Protein AF-A0AAN8K3C5-F1 (afdb_monomer)

Structure (mmCIF, N/CA/C/O backbone):
data_AF-A0AAN8K3C5-F1
#
_entry.id   AF-A0AAN8K3C5-F1
#
loop_
_atom_site.group_PDB
_atom_site.id
_atom_site.type_symbol
_atom_site.label_atom_id
_atom_site.label_alt_id
_atom_site.label_comp_id
_atom_site.label_asym_id
_atom_site.label_entity_id
_atom_site.label_seq_id
_atom_site.pdbx_PDB_ins_code
_atom_site.Cartn_x
_atom_site.Cartn_y
_atom_site.Cartn_z
_atom_site.occupancy
_atom_site.B_iso_or_equiv
_atom_site.auth_seq_id
_atom_site.auth_comp_id
_atom_site.auth_asym_id
_atom_site.auth_atom_id
_atom_site.pdbx_PDB_model_num
ATOM 1 N N . MET A 1 1 ? -49.947 -33.014 34.461 1.00 44.69 1 MET A N 1
ATOM 2 C CA . MET A 1 1 ? -48.771 -33.245 35.329 1.00 44.69 1 MET A CA 1
ATOM 3 C C . MET A 1 1 ? -48.456 -31.894 35.961 1.00 44.69 1 MET A C 1
ATOM 5 O O . MET A 1 1 ? -47.762 -31.103 35.354 1.00 44.69 1 MET A O 1
ATOM 9 N N . SER A 1 2 ? -49.272 -31.417 36.905 1.00 40.66 2 SER A N 1
ATOM 10 C CA . SER A 1 2 ? -49.265 -31.785 38.332 1.00 40.66 2 SER A CA 1
ATOM 11 C C . SER A 1 2 ? -47.877 -31.606 38.942 1.00 40.66 2 SER A C 1
ATOM 13 O O . SER A 1 2 ? -46.961 -32.263 38.459 1.00 40.66 2 SER A O 1
ATOM 15 N N . GLN A 1 3 ? -47.821 -30.801 40.018 1.00 49.91 3 GLN A N 1
ATOM 16 C CA . GLN A 1 3 ? -46.717 -30.532 40.961 1.00 49.91 3 GLN A CA 1
ATOM 17 C C . GLN A 1 3 ? -45.965 -29.200 40.744 1.00 49.91 3 GLN A C 1
ATOM 19 O O . GLN A 1 3 ? -45.415 -28.976 39.680 1.00 49.91 3 GLN A O 1
ATOM 24 N N . VAL A 1 4 ? -45.852 -28.259 41.692 1.00 47.66 4 VAL A N 1
ATOM 25 C CA . VAL A 1 4 ? -46.439 -28.072 43.033 1.00 47.66 4 VAL A CA 1
ATOM 26 C C . VAL A 1 4 ? -46.288 -26.572 43.367 1.00 47.66 4 VAL A C 1
ATOM 28 O O . VAL A 1 4 ? -45.167 -26.077 43.436 1.00 47.66 4 VAL A O 1
ATOM 31 N N . CYS A 1 5 ? -47.375 -25.841 43.615 1.00 46.12 5 CYS A N 1
ATOM 32 C CA . CYS A 1 5 ? -47.333 -24.576 44.359 1.00 46.12 5 CYS A CA 1
ATOM 33 C C . CYS A 1 5 ? -47.908 -24.882 45.738 1.00 46.12 5 CYS A C 1
ATOM 35 O O . CYS A 1 5 ? -49.108 -25.116 45.844 1.00 46.12 5 CYS A O 1
ATOM 37 N N . ASN A 1 6 ? -47.070 -24.972 46.774 1.00 49.38 6 ASN A N 1
ATOM 38 C CA . ASN A 1 6 ? -47.552 -25.367 48.100 1.00 49.38 6 ASN A CA 1
ATOM 39 C C . ASN A 1 6 ? -46.858 -24.666 49.265 1.00 49.38 6 ASN A C 1
ATOM 41 O O . ASN A 1 6 ? -46.540 -25.307 50.256 1.00 49.38 6 ASN A O 1
ATOM 45 N N . TRP A 1 7 ? -46.617 -23.362 49.171 1.00 50.69 7 TRP A N 1
ATOM 46 C CA . TRP A 1 7 ? -46.094 -22.580 50.290 1.00 50.69 7 TRP A CA 1
ATOM 47 C C . TRP A 1 7 ? -46.855 -21.262 50.370 1.00 50.69 7 TRP A C 1
ATOM 49 O O . TRP A 1 7 ? -46.458 -20.311 49.712 1.00 50.69 7 TRP A O 1
ATOM 59 N N . LEU A 1 8 ? -47.976 -21.255 51.108 1.00 46.12 8 LEU A N 1
ATOM 60 C CA . LEU A 1 8 ? -48.607 -20.100 51.783 1.00 46.12 8 LEU A CA 1
ATOM 61 C C . LEU A 1 8 ? -50.057 -20.448 52.172 1.00 46.12 8 LEU A C 1
ATOM 63 O O . LEU A 1 8 ? -50.993 -20.032 51.503 1.00 46.12 8 LEU A O 1
ATOM 67 N N . SER A 1 9 ? -50.256 -21.214 53.250 1.00 46.12 9 SER A N 1
ATOM 68 C CA . SER A 1 9 ? -51.491 -21.142 54.056 1.00 46.12 9 SER A CA 1
ATOM 69 C C . SER A 1 9 ? -51.340 -21.958 55.343 1.00 46.12 9 SER A C 1
ATOM 71 O O . SER A 1 9 ? -51.880 -23.050 55.489 1.00 46.12 9 SER A O 1
ATOM 73 N N . VAL A 1 10 ? -50.553 -21.447 56.289 1.00 50.47 10 VAL A N 1
ATOM 74 C CA . VAL A 1 10 ? -50.567 -21.936 57.677 1.00 50.47 10 VAL A CA 1
ATOM 75 C C . VAL A 1 10 ? -50.703 -20.727 58.584 1.00 50.47 10 VAL A C 1
ATOM 77 O O . VAL A 1 10 ? -49.773 -20.360 59.282 1.00 50.47 10 VAL A O 1
ATOM 80 N N . PHE A 1 11 ? -51.847 -20.051 58.516 1.00 44.41 11 PHE A N 1
ATOM 81 C CA . PHE A 1 11 ? -52.301 -19.147 59.570 1.00 44.41 11 PHE A CA 1
ATOM 82 C C . PHE A 1 11 ? -53.799 -18.917 59.400 1.00 44.41 11 PHE A C 1
ATOM 84 O O . PHE A 1 11 ? -54.211 -18.045 58.649 1.00 44.41 11 PHE A O 1
ATOM 91 N N . LEU A 1 12 ? -54.594 -19.752 60.069 1.00 44.25 12 LEU A N 1
ATOM 92 C CA . LEU A 1 12 ? -55.958 -19.478 60.537 1.00 44.25 12 LEU A CA 1
ATOM 93 C C . LEU A 1 12 ? -56.390 -20.675 61.402 1.00 44.25 12 LEU A C 1
ATOM 95 O O . LEU A 1 12 ? -57.254 -21.468 61.046 1.00 44.25 12 LEU A O 1
ATOM 99 N N . CYS A 1 13 ? -55.747 -20.823 62.566 1.00 41.97 13 CYS A N 1
ATOM 100 C CA . CYS A 1 13 ? -56.295 -21.630 63.655 1.00 41.97 13 CYS A CA 1
ATOM 101 C C . CYS A 1 13 ? -57.520 -20.899 64.218 1.00 41.97 13 CYS A C 1
ATOM 103 O O . CYS A 1 13 ? -57.421 -20.155 65.197 1.00 41.97 13 CYS A O 1
ATOM 105 N N . LEU A 1 14 ? -58.674 -21.092 63.579 1.00 46.91 14 LEU A N 1
ATOM 106 C CA . LEU A 1 14 ? -59.957 -20.723 64.153 1.00 46.91 14 LEU A CA 1
ATOM 107 C C . LEU A 1 14 ? -60.289 -21.739 65.252 1.00 46.91 14 LEU A C 1
ATOM 109 O O . LEU A 1 14 ? -60.594 -22.904 65.020 1.00 46.91 14 LEU A O 1
ATOM 113 N N . ARG A 1 15 ? -60.118 -21.265 66.482 1.00 50.78 15 ARG A N 1
ATOM 114 C CA . ARG A 1 15 ? -60.374 -21.935 67.752 1.00 50.78 15 ARG A CA 1
ATOM 115 C C . ARG A 1 15 ? -61.866 -22.235 67.895 1.00 50.78 15 ARG A C 1
ATOM 117 O O . ARG A 1 15 ? -62.630 -21.399 68.371 1.00 50.78 15 ARG A O 1
ATOM 124 N N . GLU A 1 16 ? -62.265 -23.443 67.530 1.00 43.94 16 GLU A N 1
ATOM 125 C CA . GLU A 1 16 ? -63.605 -23.957 67.794 1.00 43.94 16 GLU A CA 1
ATOM 126 C C . GLU A 1 16 ? -63.711 -24.368 69.270 1.00 43.94 16 GLU A C 1
ATOM 128 O O . GLU A 1 16 ? -63.053 -25.289 69.758 1.00 43.94 16 GLU A O 1
ATOM 133 N N . SER A 1 17 ? -64.493 -23.605 70.032 1.00 47.25 17 SER A N 1
ATOM 134 C CA . SER A 1 17 ? -64.717 -23.837 71.458 1.00 47.25 17 SER A CA 1
ATOM 135 C C . SER A 1 17 ? -65.893 -24.788 71.664 1.00 47.25 17 SER A C 1
ATOM 137 O O . SER A 1 17 ? -67.019 -24.375 71.923 1.00 47.25 17 SER A O 1
ATOM 139 N N . THR A 1 18 ? -65.646 -26.096 71.595 1.00 47.47 18 THR A N 1
ATOM 140 C CA . THR A 1 18 ? -66.652 -27.075 72.023 1.00 47.47 18 THR A CA 1
ATOM 141 C C . THR A 1 18 ? -66.679 -27.118 73.552 1.00 47.47 18 THR A C 1
ATOM 143 O O . THR A 1 18 ? -65.864 -27.797 74.185 1.00 47.47 18 THR A O 1
ATOM 146 N N . LYS A 1 19 ? -67.600 -26.375 74.174 1.00 48.44 19 LYS A N 1
ATOM 147 C CA . LYS A 1 19 ? -67.937 -26.567 75.591 1.00 48.44 19 LYS A CA 1
ATOM 148 C C . LYS A 1 19 ? -68.555 -27.962 75.743 1.00 48.44 19 LYS A C 1
ATOM 150 O O . LYS A 1 19 ? -69.694 -28.180 75.346 1.00 48.44 19 LYS A O 1
ATOM 155 N N . LYS A 1 20 ? -67.799 -28.912 76.299 1.00 55.94 20 LYS A N 1
ATOM 156 C CA . LYS A 1 20 ? -68.338 -30.212 76.728 1.00 55.94 20 LYS A CA 1
ATOM 157 C C . LYS A 1 20 ? -69.152 -30.000 78.014 1.00 55.94 20 LYS A C 1
ATOM 159 O O . LYS A 1 20 ? -68.650 -29.312 78.906 1.00 55.94 20 LYS A O 1
ATOM 164 N N . PRO A 1 21 ? -70.363 -30.565 78.153 1.00 53.12 21 PRO A N 1
ATOM 165 C CA . PRO A 1 21 ? -71.068 -30.541 79.426 1.00 53.12 21 PRO A CA 1
ATOM 166 C C . PRO A 1 21 ? -70.270 -31.349 80.455 1.00 53.12 21 PRO A C 1
ATOM 168 O O . PRO A 1 21 ? -69.953 -32.522 80.252 1.00 53.12 21 PRO A O 1
ATOM 171 N N . ILE A 1 22 ? -69.899 -30.689 81.549 1.00 51.22 22 ILE A N 1
ATOM 172 C CA . ILE A 1 22 ? -69.255 -31.324 82.696 1.00 51.22 22 ILE A CA 1
ATOM 173 C C . ILE A 1 22 ? -70.351 -32.062 83.463 1.00 51.22 22 ILE A C 1
ATOM 175 O O . ILE A 1 22 ? -71.171 -31.445 84.136 1.00 51.22 22 ILE A O 1
ATOM 179 N N . TYR A 1 23 ? -70.363 -33.388 83.370 1.00 53.50 23 TYR A N 1
ATOM 180 C CA . TYR A 1 23 ? -71.123 -34.219 84.295 1.00 53.50 23 TYR A CA 1
ATOM 181 C C . TYR A 1 23 ? -70.293 -34.392 85.567 1.00 53.50 23 TYR A C 1
ATOM 183 O O . TYR A 1 23 ? -69.258 -35.063 85.562 1.00 53.50 23 TYR A O 1
ATOM 191 N N . HIS A 1 24 ? -70.733 -33.783 86.665 1.00 54.00 24 HIS A N 1
ATOM 192 C CA . HIS A 1 24 ? -70.169 -34.068 87.977 1.00 54.00 24 HIS A CA 1
ATOM 193 C C . HIS A 1 24 ? -70.539 -35.500 88.378 1.00 54.00 24 HIS A C 1
ATOM 195 O O . HIS A 1 24 ? -71.688 -35.791 88.704 1.00 54.00 24 HIS A O 1
ATOM 201 N N . LYS A 1 25 ? -69.559 -36.410 88.362 1.00 57.56 25 LYS A N 1
ATOM 202 C CA . LYS A 1 25 ? -69.689 -37.702 89.040 1.00 57.56 25 LYS A CA 1
ATOM 203 C C . LYS A 1 25 ? -69.687 -37.441 90.544 1.00 57.56 25 LYS A C 1
ATOM 205 O O . LYS A 1 25 ? -68.675 -37.016 91.096 1.00 57.56 25 LYS A O 1
ATOM 210 N N . VAL A 1 26 ? -70.815 -37.687 91.203 1.00 56.81 26 VAL A N 1
ATOM 211 C CA . VAL A 1 26 ? -70.876 -37.727 92.667 1.00 56.81 26 VAL A CA 1
ATOM 212 C C . VAL A 1 26 ? -70.113 -38.978 93.114 1.00 56.81 26 VAL A C 1
ATOM 214 O O . VAL A 1 26 ? -70.464 -40.091 92.728 1.00 56.81 26 VAL A O 1
ATOM 217 N N . HIS A 1 27 ? -69.019 -38.791 93.855 1.00 53.44 27 HIS A N 1
ATOM 218 C CA . HIS A 1 27 ? -68.164 -39.882 94.334 1.00 53.44 27 HIS A CA 1
ATOM 219 C C . HIS A 1 27 ? -68.934 -40.761 95.349 1.00 53.44 27 HIS A C 1
ATOM 221 O O . HIS A 1 27 ? -69.639 -40.200 96.190 1.00 53.44 27 HIS A O 1
ATOM 227 N N . PRO A 1 28 ? -68.802 -42.106 95.344 1.00 57.88 28 PRO A N 1
ATOM 228 C CA . PRO A 1 28 ? -69.687 -42.991 96.111 1.00 57.88 28 PRO A CA 1
ATOM 229 C C . PRO A 1 28 ? -69.356 -43.118 97.609 1.00 57.88 28 PRO A C 1
ATOM 231 O O . PRO A 1 28 ? -70.057 -43.826 98.321 1.00 57.88 28 PRO A O 1
ATOM 234 N N . ASN A 1 29 ? -68.336 -42.423 98.121 1.00 55.94 29 ASN A N 1
ATOM 235 C CA . ASN A 1 29 ? -67.987 -42.435 99.544 1.00 55.94 29 ASN A CA 1
ATOM 236 C C . ASN A 1 29 ? -68.402 -41.118 100.211 1.00 55.94 29 ASN A C 1
ATOM 238 O O . ASN A 1 29 ? -67.587 -40.212 100.378 1.00 55.94 29 ASN A O 1
ATOM 242 N N . ARG A 1 30 ? -69.672 -41.015 100.626 1.00 51.81 30 ARG A N 1
ATOM 243 C CA . ARG A 1 30 ? -70.089 -40.043 101.651 1.00 51.81 30 ARG A CA 1
ATOM 244 C C . ARG A 1 30 ? -69.733 -40.594 103.036 1.00 51.81 30 ARG A C 1
ATOM 246 O O . ARG A 1 30 ? -70.601 -41.054 103.767 1.00 51.81 30 ARG A O 1
ATOM 253 N N . GLY A 1 31 ? -68.449 -40.557 103.383 1.00 61.50 31 GLY A N 1
ATOM 254 C CA . GLY A 1 31 ? -68.061 -40.509 104.792 1.00 61.50 31 GLY A CA 1
ATOM 255 C C . GLY A 1 31 ? -68.362 -39.107 105.321 1.00 61.50 31 GLY A C 1
ATOM 256 O O . GLY A 1 31 ? -68.087 -38.129 104.624 1.00 61.50 31 GLY A O 1
ATOM 257 N N . ALA A 1 32 ? -68.968 -38.991 106.503 1.00 54.66 32 ALA A N 1
ATOM 258 C CA . ALA A 1 32 ? -69.110 -37.699 107.166 1.00 54.66 32 ALA A CA 1
ATOM 259 C C . ALA A 1 32 ? -67.702 -37.179 107.492 1.00 54.66 32 ALA A C 1
ATOM 261 O O . ALA A 1 32 ? -66.997 -37.758 108.313 1.00 54.66 32 ALA A O 1
ATOM 262 N N . PHE A 1 33 ? -67.259 -36.139 106.789 1.00 49.94 33 PHE A N 1
ATOM 263 C CA . PHE A 1 33 ? -66.085 -35.386 107.205 1.00 49.94 33 PHE A CA 1
ATOM 264 C C . PHE A 1 33 ? -66.558 -34.377 108.249 1.00 49.94 33 PHE A C 1
ATOM 266 O O . PHE A 1 33 ? -67.412 -33.544 107.936 1.00 49.94 33 PHE A O 1
ATOM 273 N N . ASP A 1 34 ? -66.017 -34.451 109.465 1.00 53.44 34 ASP A N 1
ATOM 274 C CA . ASP A 1 34 ? -66.221 -33.440 110.504 1.00 53.44 34 ASP A CA 1
ATOM 275 C C . ASP A 1 34 ? -65.565 -32.128 110.050 1.00 53.44 34 ASP A C 1
ATOM 277 O O . ASP A 1 34 ? -64.395 -31.848 110.306 1.00 53.44 34 ASP A O 1
ATOM 281 N N . ALA A 1 35 ? -66.304 -31.331 109.280 1.00 50.78 35 ALA A N 1
ATOM 282 C CA . ALA A 1 35 ? -65.883 -30.000 108.887 1.00 50.78 35 ALA A CA 1
ATOM 283 C C . ALA A 1 35 ? -66.056 -29.068 110.089 1.00 50.78 35 ALA A C 1
ATOM 285 O O . ALA A 1 35 ? -67.173 -28.696 110.449 1.00 50.78 35 ALA A O 1
ATOM 286 N N . VAL A 1 36 ? -64.949 -28.650 110.700 1.00 53.50 36 VAL A N 1
ATOM 287 C CA . VAL A 1 36 ? -64.986 -27.543 111.656 1.00 53.50 36 VAL A CA 1
ATOM 288 C C . VAL A 1 36 ? -65.098 -26.254 110.848 1.00 53.50 36 VAL A C 1
ATOM 290 O O . VAL A 1 36 ? -64.109 -25.747 110.319 1.00 53.50 36 VAL A O 1
ATOM 293 N N . ILE A 1 37 ? -66.312 -25.713 110.734 1.00 51.56 37 ILE A N 1
ATOM 294 C CA . ILE A 1 37 ? -66.499 -24.341 110.258 1.00 51.56 37 ILE A CA 1
ATOM 295 C C . ILE A 1 37 ? -65.981 -23.423 111.369 1.00 51.56 37 ILE A C 1
ATOM 297 O O . ILE A 1 37 ? -66.718 -23.032 112.272 1.00 51.56 37 ILE A O 1
ATOM 301 N N . LEU A 1 38 ? -64.688 -23.089 111.332 1.00 48.94 38 LEU A N 1
ATOM 302 C CA . LEU A 1 38 ? -64.171 -21.982 112.126 1.00 48.94 38 LEU A CA 1
ATOM 303 C C . LEU A 1 38 ? -64.728 -20.687 111.532 1.00 48.94 38 LEU A C 1
ATOM 305 O O . LEU A 1 38 ? -64.149 -20.115 110.609 1.00 48.94 38 LEU A O 1
ATOM 309 N N . TRP A 1 39 ? -65.820 -20.176 112.102 1.00 51.69 39 TRP A N 1
ATOM 310 C CA . TRP A 1 39 ? -66.196 -18.773 111.935 1.00 51.69 39 TRP A CA 1
ATOM 311 C C . TRP A 1 39 ? -65.256 -17.907 112.780 1.00 51.69 39 TRP A C 1
ATOM 313 O O . TRP A 1 39 ? -65.641 -17.257 113.747 1.00 51.69 39 TRP A O 1
ATOM 323 N N . LYS A 1 40 ? -63.964 -17.938 112.445 1.00 47.97 40 LYS A N 1
ATOM 324 C CA . LYS A 1 40 ? -63.019 -16.942 112.928 1.00 47.97 40 LYS A CA 1
ATOM 325 C C . LYS A 1 40 ? -63.162 -15.773 111.974 1.00 47.97 40 LYS A C 1
ATOM 327 O O . LYS A 1 40 ? -62.504 -15.740 110.937 1.00 47.97 40 LYS A O 1
ATOM 332 N N . GLY A 1 41 ? -64.092 -14.871 112.287 1.00 44.91 41 GLY A N 1
ATOM 333 C CA . GLY A 1 41 ? -64.247 -13.621 111.561 1.00 44.91 41 GLY A CA 1
ATOM 334 C C . GLY A 1 41 ? -62.875 -12.975 111.393 1.00 44.91 41 GLY A C 1
ATOM 335 O O . GLY A 1 41 ? -62.287 -12.487 112.353 1.00 44.91 41 GLY A O 1
ATOM 336 N N . LYS A 1 42 ? -62.331 -13.010 110.173 1.00 46.00 42 LYS A N 1
ATOM 337 C CA . LYS A 1 42 ? -61.335 -12.025 109.773 1.00 46.00 42 LYS A CA 1
ATOM 338 C C . LYS A 1 42 ? -62.099 -10.715 109.806 1.00 46.00 42 LYS A C 1
ATOM 340 O O . LYS A 1 42 ? -63.002 -10.527 108.988 1.00 46.00 42 LYS A O 1
ATOM 345 N N . GLU A 1 43 ? -61.786 -9.861 110.772 1.00 50.72 43 GLU A N 1
ATOM 346 C CA . GLU A 1 43 ? -62.204 -8.464 110.764 1.00 50.72 43 GLU A CA 1
ATOM 347 C C . GLU A 1 43 ? -61.948 -7.915 109.348 1.00 50.72 43 GLU A C 1
ATOM 349 O O . GLU A 1 43 ? -60.804 -7.761 108.925 1.00 50.72 43 GLU A O 1
ATOM 354 N N . GLY A 1 44 ? -63.012 -7.755 108.551 1.00 55.12 44 GLY A N 1
ATOM 355 C CA . GLY A 1 44 ? -62.924 -7.266 107.171 1.00 55.12 44 GLY A CA 1
ATOM 356 C C . GLY A 1 44 ? -63.449 -8.168 106.044 1.00 55.12 44 GLY A C 1
ATOM 357 O O . GLY A 1 44 ? -63.364 -7.743 104.889 1.00 55.12 44 GLY A O 1
ATOM 358 N N . ALA A 1 45 ? -64.026 -9.348 106.303 1.00 52.62 45 ALA A N 1
ATOM 359 C CA . ALA A 1 45 ? -64.773 -10.081 105.268 1.00 52.62 45 ALA A CA 1
ATOM 360 C C . ALA A 1 45 ? -66.104 -9.363 104.960 1.00 52.62 45 ALA A C 1
ATOM 362 O O . ALA A 1 45 ? -67.148 -9.660 105.529 1.00 52.62 45 ALA A O 1
ATOM 363 N N . LYS A 1 46 ? -66.038 -8.343 104.097 1.00 59.53 46 LYS A N 1
ATOM 364 C CA . LYS A 1 46 ? -67.186 -7.526 103.688 1.00 59.53 46 LYS A CA 1
ATOM 365 C C . LYS A 1 46 ? -68.136 -8.353 102.822 1.00 59.53 46 LYS A C 1
ATOM 367 O O . LYS A 1 46 ? -67.727 -8.819 101.757 1.00 59.53 46 LYS A O 1
ATOM 372 N N . GLU A 1 47 ? -69.394 -8.466 103.240 1.00 60.84 47 GLU A N 1
ATOM 373 C CA . GLU A 1 47 ? -70.488 -8.864 102.353 1.00 60.84 47 GLU A CA 1
ATOM 374 C C . GLU A 1 47 ? -70.507 -7.920 101.148 1.00 60.84 47 GLU A C 1
ATOM 376 O O . GLU A 1 47 ? -70.548 -6.695 101.287 1.00 60.84 47 GLU A O 1
ATOM 381 N N . LYS A 1 48 ? -70.417 -8.487 99.946 1.00 66.69 48 LYS A N 1
ATOM 382 C CA . LYS A 1 48 ? -70.614 -7.746 98.702 1.00 66.69 48 LYS A CA 1
ATOM 383 C C . LYS A 1 48 ? -71.928 -8.219 98.097 1.00 66.69 48 LYS A C 1
ATOM 385 O O . LYS A 1 48 ? -72.242 -9.402 98.158 1.00 66.69 48 LYS A O 1
ATOM 390 N N . VAL A 1 49 ? -72.647 -7.305 97.447 1.00 61.47 49 VAL A N 1
ATOM 391 C CA . VAL A 1 49 ? -73.987 -7.512 96.849 1.00 61.47 49 VAL A CA 1
ATOM 392 C C . VAL A 1 49 ? -74.037 -8.681 95.835 1.00 61.47 49 VAL A C 1
ATOM 394 O O . VAL A 1 49 ? -75.111 -9.126 95.454 1.00 61.47 49 VAL A O 1
ATOM 397 N N . GLY A 1 50 ? -72.883 -9.221 95.424 1.00 66.50 50 GLY A N 1
ATOM 398 C CA . GLY A 1 50 ? -72.748 -10.364 94.514 1.00 66.50 50 GLY A CA 1
ATOM 399 C C . GLY A 1 50 ? -72.416 -11.722 95.153 1.00 66.50 50 GLY A C 1
ATOM 400 O O . GLY A 1 50 ? -72.081 -12.637 94.406 1.00 66.50 50 GLY A O 1
ATOM 401 N N . GLY A 1 51 ? -72.465 -11.874 96.485 1.00 67.75 51 GLY A N 1
ATOM 402 C CA . GLY A 1 51 ? -72.344 -13.174 97.165 1.00 67.75 51 GLY A CA 1
ATOM 403 C C . GLY A 1 51 ? -71.379 -13.215 98.358 1.00 67.75 51 GLY A C 1
ATOM 404 O O . GLY A 1 51 ? -70.588 -12.299 98.589 1.00 67.75 51 GLY A O 1
ATOM 405 N N . LEU A 1 52 ? -71.452 -14.317 99.113 1.00 72.06 52 LEU A N 1
ATOM 406 C CA . LEU A 1 52 ? -70.636 -14.595 100.298 1.00 72.06 52 LEU A CA 1
ATOM 407 C C . LEU A 1 52 ? -69.384 -15.400 99.921 1.00 72.06 52 LEU A C 1
ATOM 409 O O . LEU A 1 52 ? -69.484 -16.462 99.309 1.00 72.06 52 LEU A O 1
ATOM 413 N N . ALA A 1 53 ? -68.210 -14.913 100.324 1.00 72.06 53 ALA A N 1
ATOM 414 C CA . ALA A 1 53 ? -66.948 -15.639 100.212 1.00 72.06 53 ALA A CA 1
ATOM 415 C C . ALA A 1 53 ? -66.501 -16.098 101.603 1.00 72.06 53 ALA A C 1
ATOM 417 O O . ALA A 1 53 ? -66.314 -15.275 102.499 1.00 72.06 53 ALA A O 1
ATOM 418 N N . TYR A 1 54 ? -66.319 -17.404 101.773 1.00 69.50 54 TYR A N 1
ATOM 419 C CA . TYR A 1 54 ? -65.821 -18.004 103.005 1.00 69.50 54 TYR A CA 1
ATOM 420 C C . TYR A 1 54 ? -64.664 -18.953 102.694 1.00 69.50 54 TYR A C 1
ATOM 422 O O . TYR A 1 54 ? -64.621 -19.593 101.643 1.00 69.50 54 TYR A O 1
ATOM 430 N N . GLU A 1 55 ? -63.696 -19.004 103.604 1.00 77.56 55 GLU A N 1
ATOM 431 C CA . GLU A 1 55 ? -62.551 -19.905 103.520 1.00 77.56 55 GLU A CA 1
ATOM 432 C C . GLU A 1 55 ? -62.891 -21.187 104.289 1.00 77.56 55 GLU A C 1
ATOM 434 O O . GLU A 1 55 ? -63.146 -21.141 105.491 1.00 77.56 55 GLU A O 1
ATOM 439 N N . VAL A 1 56 ? -62.936 -22.330 103.597 1.00 79.12 56 VAL A N 1
ATOM 440 C CA . VAL A 1 56 ? -63.179 -23.639 104.223 1.00 79.12 56 VAL A CA 1
ATOM 441 C C . VAL A 1 56 ? -61.863 -24.387 104.332 1.00 79.12 56 VAL A C 1
ATOM 443 O O . VAL A 1 56 ? -61.280 -24.780 103.322 1.00 79.12 56 VAL A O 1
ATOM 446 N N . ILE A 1 57 ? -61.417 -24.627 105.562 1.00 76.00 57 ILE A N 1
ATOM 447 C CA . ILE A 1 57 ? -60.216 -25.413 105.847 1.00 76.00 57 ILE A CA 1
ATOM 448 C C . ILE A 1 57 ? -60.660 -26.763 106.413 1.00 76.00 57 ILE A C 1
ATOM 450 O O . ILE A 1 57 ? -61.064 -26.856 107.565 1.00 76.00 57 ILE A O 1
ATOM 454 N N . LEU A 1 58 ? -60.586 -27.817 105.596 1.00 79.12 58 LEU A N 1
ATOM 455 C CA . LEU A 1 58 ? -60.993 -29.176 105.990 1.00 79.12 58 LEU A CA 1
ATOM 456 C C . LEU A 1 58 ? -59.937 -29.891 106.851 1.00 79.12 58 LEU A C 1
ATOM 458 O O . LEU A 1 58 ? -60.266 -30.761 107.649 1.00 79.12 58 LEU A O 1
ATOM 462 N N . LYS A 1 59 ? -58.661 -29.522 106.694 1.00 77.56 59 LYS A N 1
ATOM 463 C CA . LYS A 1 59 ? -57.542 -29.968 107.532 1.00 77.56 59 LYS A CA 1
ATOM 464 C C . LYS A 1 59 ? -56.516 -28.834 107.604 1.00 77.56 59 LYS A C 1
ATOM 466 O O . LYS A 1 59 ? -56.112 -28.352 106.543 1.00 77.56 59 LYS A O 1
ATOM 471 N N . PRO A 1 60 ? -56.099 -28.382 108.800 1.00 71.56 60 PRO A N 1
ATOM 472 C CA . PRO A 1 60 ? -55.060 -27.365 108.907 1.00 71.56 60 PRO A CA 1
ATOM 473 C C . PRO A 1 60 ? -53.739 -27.901 108.339 1.00 71.56 60 PRO A C 1
ATOM 475 O O . PRO A 1 60 ? -53.461 -29.102 108.412 1.00 71.56 60 PRO A O 1
ATOM 478 N N . ALA A 1 61 ? -52.929 -27.014 107.757 1.00 70.56 61 ALA A N 1
ATOM 479 C CA . ALA A 1 61 ? -51.601 -27.380 107.278 1.00 70.56 61 ALA A CA 1
ATOM 480 C C . ALA A 1 61 ? -50.778 -27.955 108.444 1.00 70.56 61 ALA A C 1
ATOM 482 O O . ALA A 1 61 ? -50.712 -27.363 109.517 1.00 70.56 61 ALA A O 1
ATOM 483 N N . THR A 1 62 ? -50.165 -29.124 108.246 1.00 68.12 62 THR A N 1
ATOM 484 C CA . THR A 1 62 ? -49.396 -29.824 109.292 1.00 68.12 62 THR A CA 1
ATOM 485 C C . THR A 1 62 ? -48.049 -29.165 109.591 1.00 68.12 62 THR A C 1
ATOM 487 O O . THR A 1 62 ? -47.407 -29.510 110.576 1.00 68.12 62 THR A O 1
ATOM 490 N N . VAL A 1 63 ? -47.620 -28.224 108.748 1.00 67.38 63 VAL A N 1
ATOM 491 C CA . VAL A 1 63 ? -46.384 -27.454 108.891 1.00 67.38 63 VAL A CA 1
ATOM 492 C C . VAL A 1 63 ? -46.766 -25.976 108.823 1.00 67.38 63 VAL A C 1
ATOM 494 O O . VAL A 1 63 ? -47.347 -25.535 107.834 1.00 67.38 63 VAL A O 1
ATOM 497 N N . ASN A 1 64 ? -46.465 -25.221 109.883 1.00 59.78 64 ASN A N 1
ATOM 498 C CA . ASN A 1 64 ? -46.743 -23.778 109.983 1.00 59.78 64 ASN A CA 1
ATOM 499 C C . ASN A 1 64 ? -45.744 -22.907 109.194 1.00 59.78 64 ASN A C 1
ATOM 501 O O . ASN A 1 64 ? -45.812 -21.681 109.252 1.00 59.78 64 ASN A O 1
ATOM 505 N N . GLU A 1 65 ? -44.811 -23.517 108.465 1.00 66.00 65 GLU A N 1
ATOM 506 C CA . GLU A 1 65 ? -43.797 -22.809 107.689 1.00 66.00 65 GLU A CA 1
ATOM 507 C C . GLU A 1 65 ? -44.250 -22.648 106.239 1.00 66.00 65 GLU A C 1
ATOM 509 O O . GLU A 1 65 ? -44.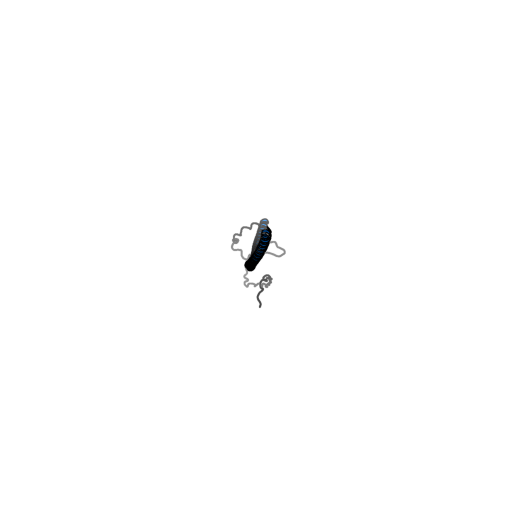631 -23.608 105.563 1.00 66.00 65 GLU A O 1
ATOM 514 N N . ALA A 1 66 ? -44.214 -21.403 105.757 1.00 67.00 66 ALA A N 1
ATOM 515 C CA . ALA A 1 66 ? -44.431 -21.109 104.350 1.00 67.00 66 ALA A CA 1
ATOM 516 C C . ALA A 1 66 ? -43.415 -21.906 103.509 1.00 67.00 66 ALA A C 1
ATOM 518 O O . ALA A 1 66 ? -42.241 -21.946 103.883 1.00 67.00 66 ALA A O 1
ATOM 519 N N . PRO A 1 67 ? -43.818 -22.504 102.371 1.00 70.75 67 PRO A N 1
ATOM 520 C CA . PRO A 1 67 ? -42.889 -23.223 101.507 1.00 70.75 67 PRO A CA 1
ATOM 521 C C . PRO A 1 67 ? -41.675 -22.342 101.208 1.00 70.75 67 PRO A C 1
ATOM 523 O O . PRO A 1 67 ? -41.861 -21.189 100.802 1.00 70.75 67 PRO A O 1
ATOM 526 N N . LEU A 1 68 ? -40.458 -22.866 101.403 1.00 70.12 68 LEU A N 1
ATOM 527 C CA . LEU A 1 68 ? -39.218 -22.206 100.989 1.00 70.12 68 LEU A CA 1
ATOM 528 C C . LEU A 1 68 ? -39.299 -21.973 99.478 1.00 70.12 68 LEU A C 1
ATOM 530 O O . LEU A 1 68 ? -39.047 -22.868 98.672 1.00 70.12 68 LEU A O 1
ATOM 534 N N . ARG A 1 69 ? -39.737 -20.775 99.084 1.00 67.94 69 ARG A N 1
ATOM 535 C CA . ARG A 1 69 ? -39.776 -20.387 97.678 1.00 67.94 69 ARG A CA 1
ATOM 536 C C . ARG A 1 69 ? -38.324 -20.237 97.228 1.00 67.94 69 ARG A C 1
ATOM 538 O O . ARG A 1 69 ? -37.544 -19.632 97.968 1.00 67.94 69 ARG A O 1
ATOM 545 N N . PRO A 1 70 ? -37.945 -20.761 96.050 1.00 73.69 70 PRO A N 1
ATOM 546 C CA . PRO A 1 70 ? -36.623 -20.491 95.500 1.00 73.69 70 PRO A CA 1
ATOM 547 C C . PRO A 1 70 ? -36.401 -18.977 95.485 1.00 73.69 70 PRO A C 1
ATOM 549 O O . PRO A 1 70 ? -37.354 -18.229 95.243 1.00 73.69 70 PRO A O 1
ATOM 552 N N . VAL A 1 71 ? -35.173 -18.537 95.785 1.00 66.94 71 VAL A N 1
ATOM 553 C CA . VAL A 1 71 ? -34.803 -17.115 95.807 1.00 66.94 71 VAL A CA 1
ATOM 554 C C . VAL A 1 71 ? -35.294 -16.478 94.511 1.00 66.94 71 VAL A C 1
ATOM 556 O O . VAL A 1 71 ? -34.781 -16.759 93.428 1.00 66.94 71 VAL A O 1
ATOM 559 N N . THR A 1 72 ? -36.347 -15.669 94.618 1.00 65.56 72 THR A N 1
ATOM 560 C CA . THR A 1 72 ? -36.882 -14.916 93.489 1.00 65.56 72 THR A CA 1
ATOM 561 C C . THR A 1 72 ? -35.761 -14.037 92.949 1.00 65.56 72 THR A C 1
ATOM 563 O O . THR A 1 72 ? -35.060 -13.432 93.771 1.00 65.56 72 THR A O 1
ATOM 566 N N . PRO A 1 73 ? -35.578 -13.934 91.619 1.00 70.94 73 PRO A N 1
ATOM 567 C CA . PRO A 1 73 ? -34.613 -12.994 91.065 1.00 70.94 73 PRO A CA 1
ATOM 568 C C . PRO A 1 73 ? -34.833 -11.605 91.689 1.00 70.94 73 PRO A C 1
ATOM 570 O O . PRO A 1 73 ? -35.984 -11.263 92.000 1.00 70.94 73 PRO A O 1
ATOM 573 N N . PRO A 1 74 ? -33.759 -10.822 91.926 1.00 69.25 74 PRO A N 1
ATOM 574 C CA . PRO A 1 74 ? -33.878 -9.491 92.508 1.00 69.25 74 PRO A CA 1
ATOM 575 C C . PRO A 1 74 ? -34.973 -8.708 91.784 1.00 69.25 74 PRO A C 1
ATOM 577 O O . PRO A 1 74 ? -35.013 -8.748 90.553 1.00 69.25 74 PRO A O 1
ATOM 580 N N . LYS A 1 75 ? -35.862 -8.037 92.537 1.00 66.00 75 LYS A N 1
ATOM 581 C CA . LYS A 1 75 ? -36.942 -7.210 91.970 1.00 66.00 75 LYS A CA 1
ATOM 582 C C . LYS A 1 75 ? -36.368 -6.389 90.816 1.00 66.00 75 LYS A C 1
ATOM 584 O O . LYS A 1 75 ? -35.401 -5.655 91.027 1.00 66.00 75 LYS A O 1
ATOM 589 N N . GLU A 1 76 ? -36.920 -6.579 89.618 1.00 66.81 76 GLU A N 1
ATOM 590 C CA . GLU A 1 76 ? -36.451 -5.911 88.406 1.00 66.81 76 GLU A CA 1
ATOM 591 C C . GLU A 1 76 ? -36.298 -4.415 88.679 1.00 66.81 76 GLU A C 1
ATOM 593 O O . GLU A 1 76 ? -37.202 -3.769 89.217 1.00 66.81 76 GLU A O 1
ATOM 598 N N . LYS A 1 77 ? -35.129 -3.862 88.335 1.00 71.19 77 LYS A N 1
ATOM 599 C CA . LYS A 1 77 ? -34.9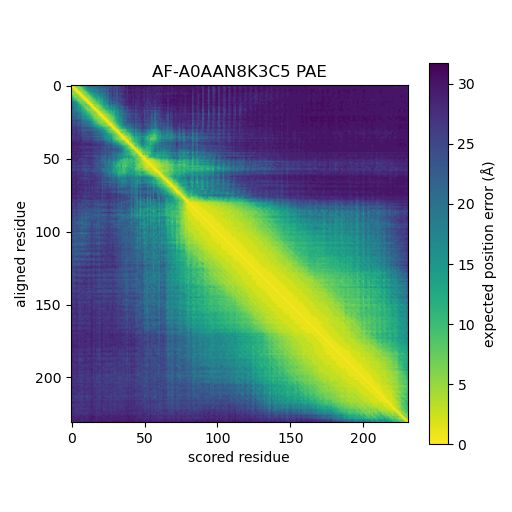58 -2.410 88.305 1.00 71.19 77 LYS A CA 1
ATOM 600 C C . LYS A 1 77 ? -36.058 -1.853 87.407 1.00 71.19 77 LYS A C 1
ATOM 602 O O . LYS A 1 77 ? -36.209 -2.322 86.280 1.00 71.19 77 LYS A O 1
ATOM 607 N N . VAL A 1 78 ? -36.811 -0.877 87.910 1.00 72.75 78 VAL A N 1
ATOM 608 C CA . VAL A 1 78 ? -37.852 -0.200 87.133 1.00 72.75 78 VAL A CA 1
ATOM 609 C C . VAL A 1 78 ? -37.169 0.406 85.910 1.00 72.75 78 VAL A C 1
ATOM 611 O O . VAL A 1 78 ? -36.333 1.298 86.044 1.00 72.75 78 VAL A O 1
ATOM 614 N N . ILE A 1 79 ? -37.439 -0.158 84.734 1.00 78.81 79 ILE A N 1
ATOM 615 C CA . ILE A 1 79 ? -36.828 0.279 83.481 1.00 78.81 79 ILE A CA 1
ATOM 616 C C . ILE A 1 79 ? -37.331 1.700 83.222 1.00 78.81 79 ILE A C 1
ATOM 618 O O . ILE A 1 79 ? -38.539 1.914 83.116 1.00 78.81 79 ILE A O 1
ATOM 622 N N . SER A 1 80 ? -36.413 2.666 83.153 1.00 89.56 80 SER A N 1
ATOM 623 C CA . SER A 1 80 ? -36.761 4.054 82.853 1.00 89.56 80 SER A CA 1
ATOM 624 C C . SER A 1 80 ? -37.223 4.176 81.401 1.00 89.56 80 SER A C 1
ATOM 626 O O . SER A 1 80 ? -36.758 3.443 80.525 1.00 89.56 80 SER A O 1
ATOM 628 N N . GLU A 1 81 ? -38.094 5.140 81.114 1.00 91.31 81 GLU A N 1
ATOM 629 C CA . GLU A 1 81 ? -38.503 5.478 79.747 1.00 91.31 81 GLU A CA 1
ATOM 630 C C . GLU A 1 81 ? -37.287 5.703 78.829 1.00 91.31 81 GLU A C 1
ATOM 632 O O . GLU A 1 81 ? -37.244 5.209 77.700 1.00 91.31 81 GLU A O 1
ATOM 637 N N . 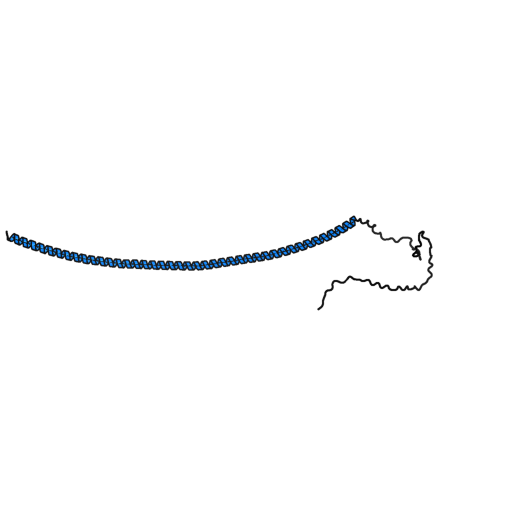ALA A 1 82 ? -36.237 6.345 79.352 1.00 90.50 82 ALA A N 1
ATOM 638 C CA . ALA A 1 82 ? -34.984 6.558 78.634 1.00 90.50 82 ALA A CA 1
ATOM 639 C C . ALA A 1 82 ? -34.295 5.241 78.220 1.00 90.50 82 ALA A C 1
ATOM 641 O O . ALA A 1 82 ? -33.760 5.147 77.113 1.00 90.50 82 ALA A O 1
ATOM 642 N N . ASP A 1 83 ? -34.342 4.204 79.064 1.00 91.19 83 ASP A N 1
ATOM 643 C CA . ASP A 1 83 ? -33.752 2.893 78.768 1.00 91.19 83 ASP A CA 1
ATOM 644 C C . ASP A 1 83 ? -34.539 2.148 77.681 1.00 91.19 83 ASP A C 1
ATOM 646 O O . ASP A 1 83 ? -33.947 1.459 76.845 1.00 91.19 83 ASP A O 1
ATOM 650 N N . ILE A 1 84 ? -35.869 2.304 77.659 1.00 91.94 84 ILE A N 1
ATOM 651 C CA . ILE A 1 84 ? -36.742 1.742 76.616 1.00 91.94 84 ILE A CA 1
ATOM 652 C C . ILE A 1 84 ? -36.439 2.409 75.273 1.00 91.94 84 ILE A C 1
ATOM 654 O O . ILE A 1 84 ? -36.172 1.716 74.288 1.00 91.94 84 ILE A O 1
ATOM 658 N N . LEU A 1 85 ? -36.399 3.743 75.238 1.00 95.38 85 LEU A N 1
ATOM 659 C CA . LEU A 1 85 ? -36.081 4.505 74.029 1.00 95.38 85 LEU A CA 1
ATOM 660 C C . LEU A 1 85 ? -34.689 4.164 73.491 1.00 95.38 85 LEU A C 1
ATOM 662 O O . LEU A 1 85 ? -34.516 3.989 72.287 1.00 95.38 85 LEU A O 1
ATOM 666 N N . ASN A 1 86 ? -33.697 4.008 74.368 1.00 95.50 86 ASN A N 1
ATOM 667 C CA . ASN A 1 86 ? -32.345 3.629 73.964 1.00 95.50 86 ASN A CA 1
ATOM 668 C C . ASN A 1 86 ? -32.301 2.210 73.361 1.00 95.50 86 ASN A C 1
ATOM 670 O O . ASN A 1 86 ? -31.629 1.977 72.356 1.00 95.50 86 ASN A O 1
ATOM 674 N N . LYS A 1 87 ? -33.060 1.251 73.915 1.00 95.94 87 LYS A N 1
ATOM 675 C CA . LYS A 1 87 ? -33.186 -0.097 73.330 1.00 95.94 87 LYS A CA 1
ATOM 676 C C . LYS A 1 87 ? -33.838 -0.069 71.944 1.00 95.94 87 LYS A C 1
ATOM 678 O O . LYS A 1 87 ? -33.366 -0.783 71.060 1.00 95.94 87 LYS A O 1
ATOM 683 N N . LEU A 1 88 ? -34.871 0.754 71.749 1.00 96.50 88 LEU A N 1
ATOM 684 C CA . LEU A 1 88 ? -35.528 0.929 70.450 1.00 96.50 88 LEU A CA 1
ATOM 685 C C . LEU A 1 88 ? -34.588 1.571 69.423 1.00 96.50 88 LEU A C 1
ATOM 687 O O . LEU A 1 88 ? -34.426 1.020 68.337 1.00 96.50 88 LEU A O 1
ATOM 691 N N . LYS A 1 89 ? -33.887 2.651 69.797 1.00 97.06 89 LYS A N 1
ATOM 692 C CA . LYS A 1 89 ? -32.879 3.301 68.941 1.00 97.06 89 LYS A CA 1
ATOM 693 C C . LYS A 1 89 ? -31.790 2.323 68.503 1.00 97.06 89 LYS A C 1
ATOM 695 O O . LYS A 1 89 ? -31.538 2.186 67.315 1.00 97.06 89 LYS A O 1
ATOM 700 N N . LYS A 1 90 ? -31.223 1.543 69.431 1.00 97.44 90 LYS A N 1
ATOM 701 C CA . LYS A 1 90 ? -30.223 0.511 69.094 1.00 97.44 90 LYS A CA 1
ATOM 702 C C . LYS A 1 90 ? -30.771 -0.579 68.169 1.00 97.44 90 LYS A C 1
ATOM 704 O O . LYS A 1 90 ? -30.018 -1.151 67.387 1.00 97.44 90 LYS A O 1
ATOM 709 N N . ALA A 1 91 ? -32.053 -0.931 68.275 1.00 97.31 91 ALA A N 1
ATOM 710 C CA . ALA A 1 91 ? -32.671 -1.890 67.359 1.00 97.31 91 ALA A CA 1
ATOM 711 C C . ALA A 1 91 ? -32.835 -1.296 65.950 1.00 97.31 91 ALA A C 1
ATOM 713 O O . ALA A 1 91 ? -32.550 -1.978 64.965 1.00 97.31 91 ALA A O 1
ATOM 714 N N . GLU A 1 92 ? -33.228 -0.026 65.860 1.00 96.75 92 GLU A N 1
ATOM 715 C CA . GLU A 1 92 ? -33.331 0.706 64.598 1.00 96.75 92 GLU A CA 1
ATOM 716 C C . GLU A 1 92 ? -31.966 0.914 63.929 1.00 96.75 92 GLU A C 1
ATOM 718 O O . GLU A 1 92 ? -31.827 0.625 62.743 1.00 96.75 92 GLU A O 1
ATOM 723 N N . GLU A 1 93 ? -30.936 1.300 64.683 1.00 97.38 93 GLU A N 1
ATOM 724 C CA . GLU A 1 93 ? -29.560 1.426 64.187 1.00 97.38 93 GLU A CA 1
ATOM 725 C C . GLU A 1 93 ? -29.035 0.103 63.618 1.00 97.38 93 GLU A C 1
ATOM 727 O O . GLU A 1 93 ? -28.428 0.088 62.549 1.00 97.38 93 GLU A O 1
ATOM 732 N N . ARG A 1 94 ? -29.313 -1.036 64.272 1.00 97.81 94 ARG A N 1
ATOM 733 C CA . ARG A 1 94 ? -28.957 -2.360 63.727 1.00 97.81 94 ARG A CA 1
ATOM 734 C C . ARG A 1 94 ? -29.699 -2.664 62.430 1.00 97.81 94 ARG A C 1
ATOM 736 O O . ARG A 1 94 ? -29.095 -3.206 61.509 1.00 97.81 94 ARG A O 1
ATOM 743 N N . ARG A 1 95 ? -30.992 -2.329 62.347 1.00 98.06 95 ARG A N 1
ATOM 744 C CA . ARG A 1 95 ? -31.781 -2.504 61.118 1.00 98.06 95 ARG A CA 1
ATOM 745 C C . ARG A 1 95 ? -31.176 -1.688 59.974 1.00 98.06 95 ARG A C 1
ATOM 747 O O . ARG A 1 95 ? -30.915 -2.254 58.917 1.00 98.06 95 ARG A O 1
ATOM 754 N N . LEU A 1 96 ? -30.904 -0.406 60.219 1.00 98.12 96 LEU A N 1
ATOM 755 C CA . LEU A 1 96 ? -30.292 0.512 59.254 1.00 98.12 96 LEU A CA 1
ATOM 756 C C . LEU A 1 96 ? -28.886 0.062 58.848 1.00 98.12 96 LEU A C 1
ATOM 758 O O . LEU A 1 96 ? -28.556 0.082 57.670 1.00 98.12 96 LEU A O 1
ATOM 762 N N . SER A 1 97 ? -28.069 -0.401 59.796 1.00 97.75 97 SER A N 1
ATOM 763 C CA . SER A 1 97 ? -26.724 -0.919 59.522 1.00 97.75 97 SER A CA 1
ATOM 764 C C . SER A 1 97 ? -26.753 -2.145 58.605 1.00 97.75 97 SER A C 1
ATOM 766 O O . SER A 1 97 ? -25.985 -2.208 57.646 1.00 97.75 97 SER A O 1
ATOM 768 N N . LEU A 1 98 ? -27.662 -3.094 58.851 1.00 97.75 98 LEU A N 1
ATOM 769 C CA . LEU A 1 98 ? -27.824 -4.275 57.997 1.00 97.75 98 LEU A CA 1
ATOM 770 C C . LEU A 1 98 ? -28.350 -3.910 56.605 1.00 97.75 98 LEU A C 1
ATOM 772 O O . LEU A 1 98 ? -27.938 -4.506 55.612 1.00 97.75 98 LEU A O 1
ATOM 776 N N . GLU A 1 99 ? -29.264 -2.947 56.522 1.00 97.44 99 GLU A N 1
ATOM 777 C CA . GLU A 1 99 ? -29.769 -2.438 55.248 1.00 97.44 99 GLU A CA 1
ATOM 778 C C . GLU A 1 99 ? -28.666 -1.734 54.449 1.00 97.44 99 GLU A C 1
ATOM 780 O O . GLU A 1 99 ? -28.456 -2.064 53.282 1.00 97.44 99 GLU A O 1
ATOM 785 N N . ALA A 1 100 ? -27.890 -0.859 55.091 1.00 98.00 100 ALA A N 1
ATOM 786 C CA . ALA A 1 100 ? -26.748 -0.189 54.480 1.00 98.00 100 ALA A CA 1
ATOM 787 C C . ALA A 1 100 ? -25.702 -1.194 53.973 1.00 98.00 100 ALA A C 1
ATOM 789 O O . ALA A 1 100 ? -25.245 -1.075 52.839 1.00 98.00 100 ALA A O 1
ATOM 790 N N . GLN A 1 101 ? -25.379 -2.230 54.757 1.00 97.56 101 GLN A N 1
ATOM 791 C CA . GLN A 1 101 ? -24.444 -3.280 54.342 1.00 97.56 101 GLN A CA 1
ATOM 792 C C . GLN A 1 101 ? -24.945 -4.044 53.106 1.00 97.56 101 GLN A C 1
ATOM 794 O O . GLN A 1 101 ? -24.165 -4.327 52.195 1.00 97.56 101 GLN A O 1
ATOM 799 N N . ARG A 1 102 ? -26.245 -4.366 53.044 1.00 98.12 102 ARG A N 1
ATOM 800 C CA . ARG A 1 102 ? -26.848 -5.016 51.868 1.00 98.12 102 ARG A CA 1
ATOM 801 C C . ARG A 1 102 ? -26.801 -4.111 50.640 1.00 98.12 102 ARG A C 1
ATOM 803 O O . ARG A 1 102 ? -26.436 -4.574 49.564 1.00 98.12 102 ARG A O 1
ATOM 810 N N . LEU A 1 103 ? -27.133 -2.829 50.795 1.00 98.12 103 LEU A N 1
ATOM 811 C CA . LEU A 1 103 ? -27.060 -1.854 49.705 1.00 98.12 103 LEU A CA 1
ATOM 812 C C . LEU A 1 103 ? -25.624 -1.676 49.202 1.00 98.12 103 LEU A C 1
ATOM 814 O O . LEU A 1 103 ? -25.406 -1.623 47.995 1.00 98.12 103 LEU A O 1
ATOM 818 N N . GLU A 1 104 ? -24.638 -1.652 50.100 1.00 98.12 104 GLU A N 1
ATOM 819 C CA . GLU A 1 104 ? -23.224 -1.575 49.732 1.00 98.12 104 GLU A CA 1
ATOM 820 C C . GLU A 1 104 ? -22.769 -2.817 48.947 1.00 98.12 104 GLU A C 1
ATOM 822 O O . GLU A 1 104 ? -22.065 -2.690 47.945 1.00 98.12 104 GLU A O 1
ATOM 827 N N . GLN A 1 105 ? -23.191 -4.019 49.355 1.00 98.06 105 GLN A N 1
ATOM 828 C CA . GLN A 1 105 ? -22.904 -5.258 48.620 1.00 98.06 105 GLN A CA 1
ATOM 829 C C . GLN A 1 105 ? -23.514 -5.233 47.213 1.00 98.06 105 GLN A C 1
ATOM 831 O O . GLN A 1 105 ? -22.799 -5.472 46.240 1.00 98.06 105 GLN A O 1
ATOM 836 N N . LEU A 1 106 ? -24.787 -4.847 47.090 1.00 98.31 106 LEU A N 1
ATOM 837 C CA . LEU A 1 106 ? -25.461 -4.713 45.794 1.00 98.31 106 LEU A CA 1
ATOM 838 C C . LEU A 1 106 ? -24.795 -3.654 44.903 1.00 98.31 106 LEU A C 1
ATOM 840 O O . LEU A 1 106 ? -24.638 -3.859 43.698 1.00 98.31 106 LEU A O 1
ATOM 844 N N . ALA A 1 107 ? -24.358 -2.531 45.480 1.00 98.19 107 ALA A N 1
ATOM 845 C CA . ALA A 1 107 ? -23.626 -1.499 44.752 1.00 98.19 107 ALA A CA 1
ATOM 846 C C . ALA A 1 107 ? -22.270 -2.017 44.243 1.00 98.19 107 ALA A C 1
ATOM 848 O O . ALA A 1 107 ? -21.921 -1.777 43.086 1.00 98.19 107 ALA A O 1
ATOM 849 N N . LYS A 1 108 ? -21.533 -2.780 45.064 1.00 98.06 108 LYS A N 1
ATOM 850 C CA . LYS A 1 108 ? -20.270 -3.427 44.665 1.00 98.06 108 LYS A CA 1
ATOM 851 C C . LYS A 1 108 ? -20.476 -4.438 43.538 1.00 98.06 108 LYS A C 1
ATOM 853 O O . LYS A 1 108 ? -19.689 -4.459 42.595 1.00 98.06 108 LYS A O 1
ATOM 858 N N . GLU A 1 109 ? -21.517 -5.263 43.610 1.00 98.19 109 GLU A N 1
ATOM 859 C CA . GLU A 1 109 ? -21.850 -6.225 42.551 1.00 98.19 109 GLU A CA 1
ATOM 860 C C . GLU A 1 109 ? -22.214 -5.522 41.241 1.00 98.19 109 GLU A C 1
ATOM 862 O O . GLU A 1 109 ? -21.705 -5.886 40.179 1.00 98.19 109 GLU A O 1
ATOM 867 N N . ARG A 1 110 ? -23.016 -4.453 41.312 1.00 98.38 110 ARG A N 1
ATOM 868 C CA . ARG A 1 110 ? -23.369 -3.638 40.144 1.00 98.38 110 ARG A CA 1
ATOM 869 C C . ARG A 1 110 ? -22.148 -2.971 39.512 1.00 98.38 110 ARG A C 1
ATOM 871 O O . ARG A 1 110 ? -22.033 -2.980 38.289 1.00 98.38 110 ARG A O 1
ATOM 878 N N . ALA A 1 111 ? -21.242 -2.422 40.320 1.00 98.25 111 ALA A N 1
ATOM 879 C CA . ALA A 1 111 ? -20.013 -1.804 39.829 1.00 98.25 111 ALA A CA 1
ATOM 880 C C . ALA A 1 111 ? -19.125 -2.824 39.097 1.00 98.25 111 ALA A C 1
ATOM 882 O O . ALA A 1 111 ? -18.682 -2.560 37.983 1.00 98.25 111 ALA A O 1
ATOM 883 N N . LYS A 1 112 ? -18.949 -4.026 39.663 1.00 98.44 112 LYS A N 1
ATOM 884 C CA . LYS A 1 112 ? -18.205 -5.117 39.011 1.00 98.44 112 LYS A CA 1
ATOM 885 C C . LYS A 1 112 ? -18.844 -5.548 37.692 1.00 98.44 112 LYS A C 1
ATOM 887 O O . LYS A 1 112 ? -18.141 -5.738 36.707 1.00 98.44 112 LYS A O 1
ATOM 892 N N . ALA A 1 113 ? -20.170 -5.683 37.650 1.00 98.00 113 ALA A N 1
ATOM 893 C CA . ALA A 1 113 ? -20.880 -6.002 36.413 1.00 98.00 113 ALA A CA 1
ATOM 894 C C . ALA A 1 113 ? -20.654 -4.933 35.330 1.00 98.00 113 ALA A C 1
ATOM 896 O O . ALA A 1 113 ? -20.405 -5.275 34.175 1.00 98.00 113 ALA A O 1
ATOM 897 N N . GLN A 1 114 ? -20.686 -3.647 35.694 1.00 98.25 114 GLN A N 1
ATOM 898 C CA . GLN A 1 114 ? -20.395 -2.554 34.761 1.00 98.25 114 GLN A CA 1
ATOM 899 C C . GLN A 1 114 ? -18.944 -2.579 34.271 1.00 98.25 114 GLN A C 1
ATOM 901 O O . GLN A 1 114 ? -18.714 -2.408 33.077 1.00 98.25 114 GLN A O 1
ATOM 906 N N . GLU A 1 115 ? -17.982 -2.836 35.158 1.00 98.00 115 GLU A N 1
ATOM 907 C CA . GLU A 1 115 ? -16.565 -2.952 34.802 1.00 98.00 115 GLU A CA 1
ATOM 908 C C . GLU A 1 115 ? -16.318 -4.105 33.820 1.00 98.00 115 GLU A C 1
ATOM 910 O O . GLU A 1 115 ? -15.636 -3.922 32.815 1.00 98.00 115 GLU A O 1
ATOM 915 N N . ILE A 1 116 ? -16.928 -5.272 34.054 1.00 98.44 116 ILE A N 1
ATOM 916 C CA . ILE A 1 116 ? -16.822 -6.428 33.153 1.00 98.44 116 ILE A CA 1
ATOM 917 C C . ILE A 1 116 ? -17.379 -6.089 31.767 1.00 98.44 116 ILE A C 1
ATOM 919 O O . ILE A 1 116 ? -16.741 -6.389 30.758 1.00 98.44 116 ILE A O 1
ATOM 923 N N . VAL A 1 117 ? -18.548 -5.443 31.702 1.00 98.19 117 VAL A N 1
ATOM 924 C CA . VAL A 1 117 ? -19.154 -5.038 30.425 1.00 98.19 117 VAL A CA 1
ATOM 925 C C . VAL A 1 117 ? -18.281 -4.010 29.705 1.00 98.19 117 VAL A C 1
ATOM 927 O O . VAL A 1 117 ? -18.034 -4.160 28.511 1.00 98.19 117 VAL A O 1
ATOM 930 N N . ALA A 1 118 ? -17.778 -2.999 30.417 1.00 98.25 118 ALA A N 1
ATOM 931 C CA . ALA A 1 118 ? -16.894 -1.988 29.844 1.00 98.25 118 ALA A CA 1
ATOM 932 C C . ALA A 1 118 ? -15.598 -2.611 29.310 1.00 98.25 118 ALA A C 1
ATOM 934 O O . ALA A 1 118 ? -15.176 -2.299 28.199 1.00 98.25 118 ALA A O 1
ATOM 935 N N . LYS A 1 119 ? -15.007 -3.549 30.057 1.00 98.38 119 LYS A N 1
ATOM 936 C CA . LYS A 1 119 ? -13.804 -4.270 29.639 1.00 98.38 119 LYS A CA 1
ATOM 937 C C . LYS A 1 119 ? -14.048 -5.124 28.395 1.00 98.38 119 LYS A C 1
ATOM 939 O O . LYS A 1 119 ? -13.258 -5.061 27.462 1.00 98.38 119 LYS A O 1
ATOM 944 N N . ALA A 1 120 ? -15.156 -5.862 28.340 1.00 98.19 120 ALA A N 1
ATOM 945 C CA . ALA A 1 120 ? -15.514 -6.652 27.162 1.00 98.19 120 ALA A CA 1
ATOM 946 C C . ALA A 1 120 ? -15.731 -5.771 25.916 1.00 98.19 120 ALA A C 1
ATOM 948 O O . ALA A 1 120 ? -15.314 -6.123 24.813 1.00 98.19 120 ALA A O 1
ATOM 949 N N . GLN A 1 121 ? -16.357 -4.601 26.086 1.00 98.00 121 GLN A N 1
ATOM 950 C CA . GLN A 1 121 ? -16.512 -3.627 25.004 1.00 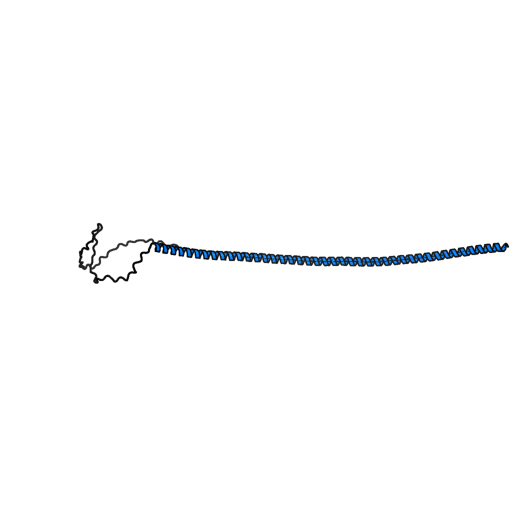98.00 121 GLN A CA 1
ATOM 951 C C . GLN A 1 121 ? -15.164 -3.071 24.542 1.00 98.00 121 GLN A C 1
ATOM 953 O O . GLN A 1 121 ? -14.952 -2.928 23.340 1.00 98.00 121 GLN A O 1
ATOM 958 N N . GLU A 1 122 ? -14.259 -2.772 25.470 1.00 98.00 122 GLU A N 1
ATOM 959 C CA . GLU A 1 122 ? -12.934 -2.249 25.146 1.00 98.00 122 GLU A CA 1
ATOM 960 C C . GLU A 1 122 ? -12.079 -3.281 24.405 1.00 98.00 122 GLU A C 1
ATOM 962 O O . GLU A 1 122 ? -11.514 -2.973 23.361 1.00 98.00 122 GLU A O 1
ATOM 967 N N . GLU A 1 123 ? -12.064 -4.535 24.858 1.00 98.19 123 GLU A N 1
ATOM 968 C CA . GLU A 1 123 ? -11.379 -5.627 24.156 1.00 98.19 123 GLU A CA 1
ATOM 969 C C . GLU A 1 123 ? -11.926 -5.815 22.731 1.00 98.19 123 GLU A C 1
ATOM 971 O O . GLU A 1 123 ? -11.155 -5.972 21.782 1.00 98.19 123 GLU A O 1
ATOM 976 N N . SER A 1 124 ? -13.248 -5.716 22.550 1.00 98.12 124 SER A N 1
ATOM 977 C CA . SER A 1 124 ? -13.866 -5.766 21.221 1.00 98.12 124 SER A CA 1
ATOM 978 C C . SER A 1 124 ? -13.444 -4.595 20.328 1.00 98.12 124 SER A C 1
ATOM 980 O O . SER A 1 124 ? -13.257 -4.790 19.125 1.00 98.12 124 SER A O 1
ATOM 982 N N . LYS A 1 125 ? -13.306 -3.385 20.883 1.00 98.38 125 LYS A N 1
ATOM 983 C CA . LYS A 1 125 ? -12.833 -2.211 20.135 1.00 98.38 125 LYS A CA 1
ATOM 984 C C . LYS A 1 125 ? -11.375 -2.369 19.732 1.00 98.38 125 LYS A C 1
ATOM 986 O O . LYS A 1 125 ? -11.069 -2.219 18.553 1.00 98.38 125 LYS A O 1
ATOM 991 N N . ILE A 1 126 ? -10.507 -2.749 20.670 1.00 98.31 126 ILE A N 1
ATOM 992 C CA . ILE A 1 126 ? -9.082 -2.990 20.413 1.00 98.31 126 ILE A CA 1
ATOM 993 C C . ILE A 1 126 ? -8.922 -4.031 19.304 1.00 98.31 126 ILE A C 1
ATOM 995 O O . ILE A 1 126 ? -8.188 -3.805 18.344 1.00 98.31 126 ILE A O 1
ATOM 999 N N . PHE A 1 127 ? -9.662 -5.139 19.379 1.00 98.44 127 PHE A N 1
ATOM 1000 C CA . PHE A 1 127 ? -9.628 -6.170 18.346 1.00 98.44 127 PHE A CA 1
ATOM 1001 C C . PHE A 1 127 ? -10.050 -5.636 16.969 1.00 98.44 127 PHE A C 1
ATOM 1003 O O . PHE A 1 127 ? -9.390 -5.919 15.964 1.00 98.44 127 PHE A O 1
ATOM 1010 N N . SER A 1 128 ? -11.124 -4.843 16.916 1.00 98.31 128 SER A N 1
ATOM 1011 C CA . SER A 1 128 ? -11.588 -4.209 15.679 1.00 98.31 128 SER A CA 1
ATOM 1012 C C . SER A 1 128 ? -10.524 -3.276 15.098 1.00 98.31 128 SER A C 1
ATOM 1014 O O . SER A 1 128 ? -10.172 -3.403 13.927 1.00 98.31 128 SER A O 1
ATOM 1016 N N . GLU A 1 129 ? -9.961 -2.385 15.916 1.00 98.50 129 GLU A N 1
ATOM 1017 C CA . GLU A 1 129 ? -8.941 -1.427 15.488 1.00 98.50 129 GLU A CA 1
ATOM 1018 C C . GLU A 1 129 ? -7.651 -2.108 15.024 1.00 98.50 129 GLU A C 1
ATOM 1020 O O . GLU A 1 129 ? -7.055 -1.713 14.021 1.00 98.50 129 GLU A O 1
ATOM 1025 N N . GLU A 1 130 ? -7.184 -3.133 15.737 1.00 98.31 130 GLU A N 1
ATOM 1026 C CA . GLU A 1 130 ? -6.002 -3.891 15.333 1.00 98.31 130 GLU A CA 1
ATOM 1027 C C . GLU A 1 130 ? -6.221 -4.617 14.010 1.00 98.31 130 GLU A C 1
ATOM 1029 O O . GLU A 1 130 ? -5.324 -4.651 13.162 1.00 98.31 130 GLU A O 1
ATOM 1034 N N . THR A 1 131 ? -7.403 -5.201 13.827 1.00 98.38 131 THR A N 1
ATOM 1035 C CA . THR A 1 131 ? -7.759 -5.908 12.596 1.0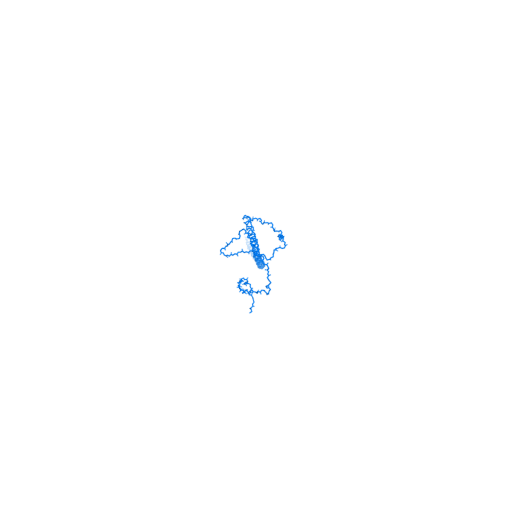0 98.38 131 THR A CA 1
ATOM 1036 C C . THR A 1 131 ? -7.841 -4.936 11.424 1.00 98.38 131 THR A C 1
ATOM 1038 O O . THR A 1 131 ? -7.284 -5.215 10.361 1.00 98.38 131 THR A O 1
ATOM 1041 N N . GLU A 1 132 ? -8.435 -3.760 11.627 1.00 98.25 132 GLU A N 1
ATOM 1042 C CA . GLU A 1 132 ? -8.473 -2.688 10.632 1.00 98.25 132 GLU A CA 1
ATOM 1043 C C . GLU A 1 132 ? -7.061 -2.207 10.264 1.00 98.25 132 GLU A C 1
ATOM 1045 O O . GLU A 1 132 ? -6.715 -2.135 9.083 1.00 98.25 132 GLU A O 1
ATOM 1050 N N . LYS A 1 133 ? -6.199 -1.955 11.259 1.00 98.38 133 LYS A N 1
ATOM 1051 C CA . LYS A 1 133 ? -4.797 -1.559 11.038 1.00 98.38 133 LYS A CA 1
ATOM 1052 C C . LYS A 1 133 ? -4.022 -2.625 10.259 1.00 98.38 133 LYS A C 1
ATOM 1054 O O . LYS A 1 133 ? -3.283 -2.288 9.332 1.00 98.38 133 LYS A O 1
ATOM 1059 N N . LYS A 1 134 ? -4.195 -3.908 10.599 1.00 98.50 134 LYS A N 1
ATOM 1060 C CA . LYS A 1 134 ? -3.568 -5.036 9.885 1.00 98.50 134 LYS A CA 1
ATOM 1061 C C . LYS A 1 134 ? -4.047 -5.110 8.437 1.00 98.50 134 LYS A C 1
ATOM 1063 O O . LYS A 1 134 ? -3.215 -5.221 7.538 1.00 98.50 134 LYS A O 1
ATOM 1068 N N . LEU A 1 135 ? -5.358 -5.002 8.210 1.00 98.50 135 LEU A N 1
ATOM 1069 C CA . LEU A 1 135 ? -5.942 -5.002 6.870 1.00 98.50 135 LEU A CA 1
ATOM 1070 C C . LEU A 1 135 ? -5.401 -3.841 6.035 1.00 98.50 135 LEU A C 1
ATOM 1072 O O . LEU A 1 135 ? -4.927 -4.051 4.922 1.00 98.50 135 LEU A O 1
ATOM 1076 N N . ARG A 1 136 ? -5.411 -2.627 6.588 1.00 98.31 136 ARG A N 1
ATOM 1077 C CA . ARG A 1 136 ? -4.904 -1.435 5.909 1.00 98.31 136 ARG A CA 1
ATOM 1078 C C . ARG A 1 136 ? -3.443 -1.597 5.497 1.00 98.31 136 ARG A C 1
ATOM 1080 O O . ARG A 1 136 ? -3.117 -1.378 4.335 1.00 98.31 136 ARG A O 1
ATOM 1087 N N . LYS A 1 137 ? -2.590 -2.067 6.411 1.00 98.56 137 LYS A N 1
ATOM 1088 C CA . LYS A 1 137 ? -1.170 -2.310 6.128 1.00 98.56 137 LYS A CA 1
ATOM 1089 C C . LYS A 1 137 ? -0.970 -3.368 5.036 1.00 98.56 137 LYS A C 1
ATOM 1091 O O . LYS A 1 137 ? -0.102 -3.212 4.183 1.00 98.56 137 LYS A O 1
ATOM 1096 N N . ALA A 1 138 ? -1.783 -4.427 5.031 1.00 98.56 138 ALA A N 1
ATOM 1097 C CA . ALA A 1 138 ? -1.741 -5.452 3.987 1.00 98.56 138 ALA A CA 1
ATOM 1098 C C . ALA A 1 138 ? -2.162 -4.900 2.613 1.00 98.56 138 ALA A C 1
ATOM 1100 O O . ALA A 1 138 ? -1.533 -5.218 1.604 1.00 98.56 138 ALA A O 1
ATOM 1101 N N . MET A 1 139 ? -3.188 -4.047 2.571 1.00 98.62 139 MET A N 1
ATOM 1102 C CA . MET A 1 139 ? -3.646 -3.394 1.341 1.00 98.62 139 MET A CA 1
ATOM 1103 C C . MET A 1 139 ? -2.619 -2.393 0.800 1.00 98.62 139 MET A C 1
ATOM 1105 O O . MET A 1 139 ? -2.373 -2.366 -0.404 1.00 98.62 139 MET A O 1
ATOM 1109 N N . GLU A 1 140 ? -1.992 -1.606 1.677 1.00 98.38 140 GLU A N 1
ATOM 1110 C CA . GLU A 1 140 ? -0.916 -0.675 1.317 1.00 98.38 140 GLU A CA 1
ATOM 1111 C C . GLU A 1 140 ? 0.293 -1.432 0.745 1.00 98.38 140 GLU A C 1
ATOM 1113 O O . GLU A 1 140 ? 0.718 -1.143 -0.372 1.00 98.38 140 GLU A O 1
ATOM 1118 N N . ALA A 1 141 ? 0.754 -2.490 1.418 1.00 98.50 141 ALA A N 1
ATOM 1119 C CA . ALA A 1 141 ? 1.839 -3.332 0.913 1.00 98.50 141 ALA A CA 1
ATOM 1120 C C . ALA A 1 141 ? 1.493 -4.002 -0.431 1.00 98.50 141 ALA A C 1
ATOM 1122 O O . ALA A 1 141 ? 2.334 -4.092 -1.325 1.00 98.50 141 ALA A O 1
ATOM 1123 N N . ASN A 1 142 ? 0.251 -4.465 -0.616 1.00 98.50 142 ASN A N 1
ATOM 1124 C CA . ASN A 1 142 ? -0.183 -5.031 -1.894 1.00 98.50 142 ASN A CA 1
ATOM 1125 C C . ASN A 1 142 ? -0.147 -3.989 -3.021 1.00 98.50 142 ASN A C 1
ATOM 1127 O O . ASN A 1 142 ? 0.332 -4.283 -4.119 1.00 98.50 142 ASN A O 1
ATOM 1131 N N . LYS A 1 143 ? -0.612 -2.768 -2.739 1.00 98.62 143 LYS A N 1
ATOM 1132 C CA . LYS A 1 143 ? -0.579 -1.652 -3.683 1.00 98.62 143 LYS A CA 1
ATOM 1133 C C . LYS A 1 143 ? 0.857 -1.307 -4.082 1.00 98.62 143 LYS A C 1
ATOM 1135 O O . LYS A 1 143 ? 1.138 -1.245 -5.276 1.00 98.62 143 LYS A O 1
ATOM 1140 N N . GLU A 1 144 ? 1.761 -1.161 -3.118 1.00 98.50 144 GLU A N 1
ATOM 1141 C CA . GLU A 1 144 ? 3.183 -0.888 -3.370 1.00 98.50 144 GLU A CA 1
ATOM 1142 C C . GLU A 1 144 ? 3.841 -2.013 -4.185 1.00 98.50 144 GLU A C 1
ATOM 1144 O O . GLU A 1 144 ? 4.528 -1.755 -5.175 1.00 98.50 144 GLU A O 1
ATOM 1149 N N . ASN A 1 145 ? 3.561 -3.278 -3.859 1.00 98.50 145 ASN A N 1
ATOM 1150 C CA . ASN A 1 145 ? 4.056 -4.427 -4.625 1.00 98.50 145 ASN A CA 1
ATOM 1151 C C . ASN A 1 145 ? 3.544 -4.424 -6.074 1.00 98.50 145 ASN A C 1
ATOM 1153 O O . ASN A 1 145 ? 4.276 -4.739 -7.012 1.00 98.50 145 ASN A O 1
ATOM 1157 N N . ARG A 1 146 ? 2.284 -4.043 -6.289 1.00 98.56 146 ARG A N 1
ATOM 1158 C CA . ARG A 1 146 ? 1.727 -3.916 -7.638 1.00 98.56 146 ARG A CA 1
ATOM 1159 C C . ARG A 1 146 ? 2.374 -2.762 -8.406 1.00 98.56 146 ARG A C 1
ATOM 1161 O O . ARG A 1 146 ? 2.694 -2.908 -9.584 1.00 98.56 146 ARG A O 1
ATOM 1168 N N . GLU A 1 147 ? 2.559 -1.616 -7.760 1.00 98.50 147 GLU A N 1
ATOM 1169 C CA . GLU A 1 147 ? 3.169 -0.431 -8.369 1.00 98.50 147 GLU A CA 1
ATOM 1170 C C . GLU A 1 147 ? 4.638 -0.661 -8.726 1.00 98.50 147 GLU A C 1
ATOM 1172 O O . GLU A 1 147 ? 5.052 -0.325 -9.834 1.00 98.50 147 GLU A O 1
ATOM 1177 N N . THR A 1 148 ? 5.407 -1.303 -7.848 1.00 98.50 148 THR A N 1
ATOM 1178 C CA . THR A 1 148 ? 6.805 -1.681 -8.110 1.00 98.50 148 THR A CA 1
ATOM 1179 C C . THR A 1 148 ? 6.927 -2.622 -9.307 1.00 98.50 148 THR A C 1
ATOM 1181 O O . THR A 1 148 ? 7.737 -2.361 -10.194 1.00 98.50 148 THR A O 1
ATOM 1184 N N . GLN A 1 149 ? 6.078 -3.651 -9.415 1.00 98.56 149 GLN A N 1
ATOM 1185 C CA . GLN A 1 149 ? 6.059 -4.544 -10.583 1.00 98.56 149 GLN A CA 1
ATOM 1186 C C . GLN A 1 149 ? 5.746 -3.796 -11.886 1.00 98.56 149 GLN A C 1
ATOM 1188 O O . GLN A 1 149 ? 6.412 -3.999 -12.905 1.00 98.56 149 GLN A O 1
ATOM 1193 N N . ILE A 1 150 ? 4.749 -2.906 -11.862 1.00 98.56 150 ILE A N 1
ATOM 1194 C CA . ILE A 1 150 ? 4.377 -2.096 -13.028 1.00 98.56 150 ILE A CA 1
ATOM 1195 C C . ILE A 1 150 ? 5.512 -1.144 -13.411 1.00 98.56 150 ILE A C 1
ATOM 1197 O O . ILE A 1 150 ? 5.816 -0.998 -14.595 1.00 98.56 150 ILE A O 1
ATOM 1201 N N . ASN A 1 151 ? 6.144 -0.498 -12.434 1.00 98.62 151 ASN A N 1
ATOM 1202 C CA . ASN A 1 151 ? 7.237 0.435 -12.680 1.00 98.62 151 ASN A CA 1
ATOM 1203 C C . ASN A 1 151 ? 8.469 -0.283 -13.237 1.00 98.62 151 ASN A C 1
ATOM 1205 O O . ASN A 1 151 ? 9.002 0.174 -14.243 1.00 98.62 151 ASN A O 1
ATOM 1209 N N . ALA A 1 152 ? 8.829 -1.449 -12.699 1.00 98.50 152 ALA A N 1
ATOM 1210 C CA . ALA A 1 152 ? 9.909 -2.277 -13.233 1.00 98.50 152 ALA A CA 1
ATOM 1211 C C . ALA A 1 152 ? 9.635 -2.737 -14.677 1.00 98.50 152 ALA A C 1
ATOM 1213 O O . ALA A 1 152 ? 10.541 -2.807 -15.507 1.00 98.50 152 ALA A O 1
ATOM 1214 N N . LEU A 1 153 ? 8.378 -3.046 -15.023 1.00 98.50 153 LEU A N 1
ATOM 1215 C CA . LEU A 1 153 ? 8.016 -3.351 -16.410 1.00 98.50 153 LEU A CA 1
ATOM 1216 C C . LEU A 1 153 ? 8.146 -2.116 -17.313 1.00 98.50 153 LEU A C 1
ATOM 1218 O O . LEU A 1 153 ? 8.702 -2.211 -18.404 1.00 98.50 153 LEU A O 1
ATOM 1222 N N . ARG A 1 154 ? 7.651 -0.959 -16.865 1.00 98.50 154 ARG A N 1
ATOM 1223 C CA . ARG A 1 154 ? 7.752 0.306 -17.609 1.00 98.50 154 ARG A CA 1
ATOM 1224 C C . ARG A 1 154 ? 9.201 0.715 -17.849 1.00 98.50 154 ARG A C 1
ATOM 1226 O O . ARG A 1 154 ? 9.505 1.204 -18.929 1.00 98.50 154 ARG A O 1
ATOM 1233 N N . GLU A 1 155 ? 10.068 0.529 -16.864 1.00 98.50 155 GLU A N 1
ATOM 1234 C CA . GLU A 1 155 ? 11.494 0.829 -16.963 1.00 98.50 155 GLU A CA 1
ATOM 1235 C C . GLU A 1 155 ? 12.174 -0.051 -18.012 1.00 98.50 155 GLU A C 1
ATOM 1237 O O . GLU A 1 155 ? 12.717 0.490 -18.971 1.00 98.50 155 GLU A O 1
ATOM 1242 N N . ARG A 1 156 ? 11.984 -1.377 -17.956 1.00 98.44 156 ARG A N 1
ATOM 1243 C CA . ARG A 1 156 ? 12.494 -2.297 -18.991 1.00 98.44 156 ARG A CA 1
ATOM 1244 C C . ARG A 1 156 ? 12.014 -1.943 -20.400 1.00 98.44 156 ARG A C 1
ATOM 1246 O O . ARG A 1 156 ? 12.770 -2.037 -21.362 1.00 98.44 156 ARG A O 1
ATOM 1253 N N . LEU A 1 157 ? 10.754 -1.526 -20.543 1.00 98.50 157 LEU A N 1
ATOM 1254 C CA . LEU A 1 157 ? 10.225 -1.086 -21.838 1.00 98.50 157 LEU A CA 1
ATOM 1255 C C . LEU A 1 157 ? 10.864 0.225 -22.315 1.00 98.50 157 LEU A C 1
ATOM 1257 O O . LEU A 1 157 ? 11.111 0.374 -23.511 1.00 98.50 157 LEU A O 1
ATOM 1261 N N . ARG A 1 158 ? 11.144 1.166 -21.405 1.00 98.31 158 ARG A N 1
ATOM 1262 C CA . ARG A 1 158 ? 11.860 2.407 -21.736 1.00 98.31 158 ARG A CA 1
ATOM 1263 C C . ARG A 1 158 ? 13.294 2.123 -22.162 1.00 98.31 158 ARG A C 1
ATOM 1265 O O . ARG A 1 158 ? 13.690 2.626 -23.204 1.00 98.31 158 ARG A O 1
ATOM 1272 N N . GLU A 1 159 ? 14.019 1.293 -21.416 1.00 98.38 159 GLU A N 1
ATOM 1273 C CA . GLU A 1 159 ? 15.386 0.869 -21.752 1.00 98.38 159 GLU A CA 1
ATOM 1274 C C . GLU A 1 159 ? 15.448 0.197 -23.128 1.00 98.38 159 GLU A C 1
ATOM 1276 O O . GLU A 1 159 ? 16.320 0.487 -23.946 1.00 98.38 159 GLU A O 1
ATOM 1281 N N . HIS A 1 160 ? 14.479 -0.668 -23.431 1.00 98.50 160 HIS A N 1
ATOM 1282 C CA . HIS A 1 160 ? 14.391 -1.293 -24.745 1.00 98.50 160 HIS A CA 1
ATOM 1283 C C . HIS A 1 160 ? 14.128 -0.264 -25.856 1.00 98.50 160 HIS A C 1
ATOM 1285 O O . HIS A 1 160 ? 14.744 -0.322 -26.919 1.00 98.50 160 HIS A O 1
ATOM 1291 N N . ALA A 1 161 ? 13.243 0.709 -25.620 1.00 98.38 161 ALA A N 1
ATOM 1292 C CA . ALA A 1 161 ? 12.972 1.773 -26.583 1.00 98.38 161 ALA A CA 1
ATOM 1293 C C . ALA A 1 161 ? 14.200 2.668 -26.823 1.00 98.38 161 ALA A C 1
ATOM 1295 O O . ALA A 1 161 ? 14.486 3.005 -27.974 1.00 98.38 161 ALA A O 1
ATOM 1296 N N . THR A 1 162 ? 14.946 3.024 -25.772 1.00 98.38 162 THR A N 1
ATOM 1297 C CA . THR A 1 162 ? 16.197 3.783 -25.913 1.00 98.38 162 THR A CA 1
ATOM 1298 C C . THR A 1 162 ? 17.245 2.979 -26.669 1.00 98.38 162 THR A C 1
ATOM 1300 O O . THR A 1 162 ? 17.870 3.513 -27.580 1.00 98.38 162 THR A O 1
ATOM 1303 N N . HIS A 1 163 ? 17.366 1.680 -26.385 1.00 98.38 163 HIS A N 1
ATOM 1304 C CA . HIS A 1 163 ? 18.299 0.814 -27.096 1.00 98.38 163 HIS A CA 1
ATOM 1305 C C . HIS A 1 163 ? 17.977 0.716 -28.594 1.00 98.38 163 HIS A C 1
ATOM 1307 O O . HIS A 1 163 ? 18.870 0.856 -29.428 1.00 98.38 163 HIS A O 1
ATOM 1313 N N . ILE A 1 164 ? 16.699 0.562 -28.964 1.00 98.44 164 ILE A N 1
ATOM 1314 C CA . ILE A 1 164 ? 16.283 0.603 -30.376 1.00 98.44 164 ILE A CA 1
ATOM 1315 C C . ILE A 1 164 ? 16.716 1.922 -31.024 1.00 98.44 164 ILE A C 1
ATOM 1317 O O . ILE A 1 164 ? 17.290 1.913 -32.112 1.00 98.44 164 ILE A O 1
ATOM 1321 N N . GLN A 1 165 ? 16.468 3.059 -30.366 1.00 97.94 165 GLN A N 1
ATOM 1322 C CA . GLN A 1 165 ? 16.854 4.366 -30.902 1.00 97.94 165 GLN A CA 1
ATOM 1323 C C . GLN A 1 165 ? 18.368 4.493 -31.098 1.00 97.94 165 GLN A C 1
ATOM 1325 O O . GLN A 1 165 ? 18.805 5.056 -32.102 1.00 97.94 165 GLN A O 1
ATOM 1330 N N . GLU A 1 166 ? 19.167 3.984 -30.164 1.00 98.06 166 GLU A N 1
ATOM 1331 C CA . GLU A 1 166 ? 20.627 3.959 -30.276 1.00 98.06 166 GLU A CA 1
ATOM 1332 C C . GLU A 1 166 ? 21.085 3.116 -31.468 1.00 98.06 166 GLU A C 1
ATOM 1334 O O . GLU A 1 166 ? 21.893 3.586 -32.270 1.00 98.06 166 GLU A O 1
ATOM 1339 N N . VAL A 1 167 ? 20.523 1.916 -31.638 1.00 98.44 167 VAL A N 1
ATOM 1340 C CA . VAL A 1 167 ? 20.836 1.026 -32.766 1.00 98.44 167 VAL A CA 1
ATOM 1341 C C . VAL A 1 167 ? 20.453 1.670 -34.101 1.00 98.44 167 VAL A C 1
ATOM 1343 O O . VAL A 1 167 ? 21.259 1.662 -35.034 1.00 98.44 167 VAL A O 1
ATOM 1346 N N . CYS A 1 168 ? 19.271 2.288 -34.199 1.00 97.88 168 CYS A N 1
ATOM 1347 C CA . CYS A 1 168 ? 18.850 3.015 -35.399 1.00 97.88 168 CYS A CA 1
ATOM 1348 C C . CYS A 1 168 ? 19.815 4.162 -35.729 1.00 97.88 168 CYS A C 1
ATOM 1350 O O . CYS A 1 168 ? 20.308 4.241 -36.852 1.00 97.88 168 CYS A O 1
ATOM 1352 N N . LYS A 1 169 ? 20.158 5.006 -34.746 1.00 97.94 169 LYS A N 1
ATOM 1353 C CA . LYS A 1 169 ? 21.111 6.114 -34.936 1.00 97.94 169 LYS A CA 1
ATOM 1354 C C . LYS A 1 169 ? 22.496 5.623 -35.354 1.00 97.94 169 LYS A C 1
ATOM 1356 O O . LYS A 1 169 ? 23.121 6.227 -36.224 1.00 97.94 169 LYS A O 1
ATOM 1361 N N . ALA A 1 170 ? 22.979 4.537 -34.752 1.00 97.75 170 ALA A N 1
ATOM 1362 C CA . ALA A 1 170 ? 24.259 3.939 -35.112 1.00 97.75 170 ALA A CA 1
ATOM 1363 C C . ALA A 1 170 ? 24.245 3.432 -36.561 1.00 97.75 170 ALA A C 1
ATOM 1365 O O . ALA A 1 170 ? 25.165 3.729 -37.324 1.00 97.75 170 ALA A O 1
ATOM 1366 N N . SER A 1 171 ? 23.177 2.738 -36.967 1.00 97.62 171 SER A N 1
ATOM 1367 C CA . SER A 1 171 ? 23.011 2.266 -38.344 1.00 97.62 171 SER A CA 1
ATOM 1368 C C . SER A 1 171 ? 22.928 3.422 -39.344 1.00 97.62 171 SER A C 1
ATOM 1370 O O . SER A 1 171 ? 23.602 3.374 -40.369 1.00 97.62 171 SER A O 1
ATOM 1372 N N . GLU A 1 172 ? 22.159 4.473 -39.049 1.00 96.94 172 GLU A N 1
ATOM 1373 C CA . GLU A 1 172 ? 22.072 5.668 -39.895 1.00 96.94 172 GLU A CA 1
ATOM 1374 C C . GLU A 1 172 ? 23.427 6.362 -40.048 1.00 96.94 172 GLU A C 1
ATOM 1376 O O . GLU A 1 172 ? 23.803 6.741 -41.154 1.00 96.94 172 GLU A O 1
ATOM 1381 N N . SER A 1 173 ? 24.182 6.503 -38.956 1.00 96.75 173 SER A N 1
ATOM 1382 C CA . SER A 1 173 ? 25.522 7.098 -38.977 1.00 96.75 173 SER A CA 1
ATOM 1383 C C . SER A 1 173 ? 26.488 6.293 -39.853 1.00 96.75 173 SER A C 1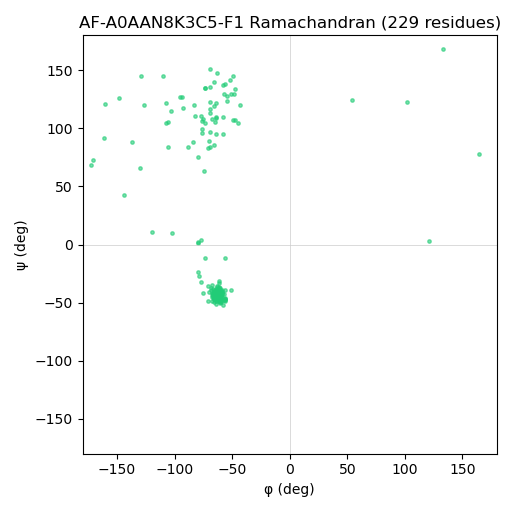
ATOM 1385 O O . SER A 1 173 ? 27.191 6.860 -40.691 1.00 96.75 173 SER A O 1
ATOM 1387 N N . MET A 1 174 ? 26.477 4.959 -39.732 1.00 96.38 174 MET A N 1
ATOM 1388 C CA . MET A 1 174 ? 27.296 4.091 -40.584 1.00 96.38 174 MET A CA 1
ATOM 1389 C C . MET A 1 174 ? 26.901 4.173 -42.062 1.00 96.38 174 MET A C 1
ATOM 1391 O O . MET A 1 174 ? 27.782 4.191 -42.928 1.00 96.38 174 MET A O 1
ATOM 1395 N N . ASN A 1 175 ? 25.601 4.245 -42.356 1.00 96.81 175 ASN A N 1
ATOM 1396 C CA . ASN A 1 175 ? 25.107 4.399 -43.722 1.00 96.81 175 ASN A CA 1
ATOM 1397 C C . ASN A 1 175 ? 25.556 5.739 -44.313 1.00 96.81 175 ASN A C 1
ATOM 1399 O O . ASN A 1 175 ? 26.175 5.735 -45.373 1.00 96.81 175 ASN A O 1
ATOM 1403 N N . ARG A 1 176 ? 25.380 6.854 -43.590 1.00 96.88 176 ARG A N 1
ATOM 1404 C CA . ARG A 1 176 ? 25.857 8.183 -44.020 1.00 96.88 176 ARG A CA 1
ATOM 1405 C C . ARG A 1 176 ? 27.360 8.196 -44.277 1.00 96.88 176 ARG A C 1
ATOM 1407 O O . ARG A 1 176 ? 27.795 8.621 -45.339 1.00 96.88 176 ARG A O 1
ATOM 1414 N N . ALA A 1 177 ? 28.159 7.641 -43.364 1.00 96.75 177 ALA A N 1
ATOM 1415 C CA . ALA A 1 177 ? 29.607 7.552 -43.551 1.00 96.75 177 ALA A CA 1
ATOM 1416 C C . ALA A 1 177 ? 29.995 6.703 -44.779 1.00 96.75 177 ALA A C 1
ATOM 1418 O O . ALA A 1 177 ? 31.029 6.934 -45.408 1.00 96.75 177 ALA A O 1
ATOM 1419 N N . SER A 1 178 ? 29.192 5.694 -45.122 1.00 96.25 178 SER A N 1
ATOM 1420 C CA . SER A 1 178 ? 29.402 4.869 -46.316 1.00 96.25 178 SER A CA 1
ATOM 1421 C C . SER A 1 178 ? 29.002 5.611 -47.592 1.00 96.25 178 SER A C 1
ATOM 1423 O O . SER A 1 178 ? 29.748 5.576 -48.570 1.00 96.25 178 SER A O 1
ATOM 1425 N N . GLU A 1 179 ? 27.881 6.330 -47.570 1.00 97.19 179 GLU A N 1
ATOM 1426 C CA . GLU A 1 179 ? 27.426 7.201 -48.657 1.00 97.19 179 GLU A CA 1
ATOM 1427 C C . GLU A 1 179 ? 28.449 8.305 -48.950 1.00 97.19 179 GLU A C 1
ATOM 1429 O O . GLU A 1 179 ? 28.867 8.463 -50.095 1.00 97.19 179 GLU A O 1
ATOM 1434 N N . GLU A 1 180 ? 28.954 8.990 -47.923 1.00 97.44 180 GLU A N 1
ATOM 1435 C CA . GLU A 1 180 ? 30.004 10.008 -48.050 1.00 97.44 180 GLU A CA 1
ATOM 1436 C C . GLU A 1 180 ? 31.283 9.438 -48.679 1.00 97.44 180 GLU A C 1
ATOM 1438 O O . GLU A 1 180 ? 31.878 10.050 -49.570 1.00 97.44 180 GLU A O 1
ATOM 1443 N N . LYS A 1 181 ? 31.699 8.226 -48.289 1.00 97.69 181 LYS A N 1
ATOM 1444 C CA . LYS A 1 181 ? 32.843 7.535 -48.915 1.00 97.69 181 LYS A CA 1
ATOM 1445 C C . LYS A 1 181 ? 32.602 7.224 -50.392 1.00 97.69 181 LYS A C 1
ATOM 1447 O O . LYS A 1 181 ? 33.550 7.237 -51.175 1.00 97.69 181 LYS A O 1
ATOM 1452 N N . ILE A 1 182 ? 31.372 6.901 -50.783 1.00 97.81 182 ILE A N 1
ATOM 1453 C CA . ILE A 1 182 ? 31.028 6.660 -52.189 1.00 97.81 182 ILE A CA 1
ATOM 1454 C C . ILE A 1 182 ? 31.063 7.983 -52.957 1.00 97.81 182 ILE A C 1
ATOM 1456 O O . ILE A 1 182 ? 31.724 8.055 -53.991 1.00 97.81 182 ILE A O 1
ATOM 1460 N N . ILE A 1 183 ? 30.429 9.033 -52.430 1.00 97.69 183 ILE A N 1
ATOM 1461 C CA . ILE A 1 183 ? 30.384 10.367 -53.045 1.00 97.69 183 ILE A CA 1
ATOM 1462 C C . ILE A 1 183 ? 31.801 10.908 -53.256 1.00 97.69 183 ILE A C 1
ATOM 1464 O O . ILE A 1 183 ? 32.175 11.225 -54.381 1.00 97.69 183 ILE A O 1
ATOM 1468 N N . THR A 1 184 ? 32.632 10.913 -52.214 1.00 98.06 184 THR A N 1
ATOM 1469 C CA . THR A 1 184 ? 34.025 11.389 -52.291 1.00 98.06 184 THR A CA 1
ATOM 1470 C C . THR A 1 184 ? 34.859 10.624 -53.321 1.00 98.06 184 THR A C 1
ATOM 1472 O O . THR A 1 184 ? 35.637 11.233 -54.061 1.00 98.06 184 THR A O 1
ATOM 1475 N N . LYS A 1 185 ? 34.684 9.298 -53.434 1.00 98.25 185 LYS A N 1
ATOM 1476 C CA . LYS A 1 185 ? 35.340 8.495 -54.480 1.00 98.25 185 LYS A CA 1
ATOM 1477 C C . LYS A 1 185 ? 34.868 8.883 -55.879 1.00 98.25 185 LYS A C 1
ATOM 1479 O O . LYS A 1 185 ? 35.705 8.999 -56.772 1.00 98.25 185 LYS A O 1
ATOM 1484 N N . MET A 1 186 ? 33.565 9.098 -56.068 1.00 97.38 186 MET A N 1
ATOM 1485 C CA . MET A 1 186 ? 33.006 9.522 -57.356 1.00 97.38 186 MET A CA 1
ATOM 1486 C C . MET A 1 186 ? 33.499 10.917 -57.748 1.00 97.38 186 MET A C 1
ATOM 1488 O O . MET A 1 186 ? 33.964 11.105 -58.869 1.00 97.38 186 MET A O 1
ATOM 1492 N N . GLU A 1 187 ? 33.494 11.873 -56.820 1.00 97.81 187 GLU A N 1
ATOM 1493 C CA . GLU A 1 187 ? 34.024 13.222 -57.040 1.00 97.81 187 GLU A CA 1
ATOM 1494 C C . GLU A 1 187 ? 35.512 13.208 -57.391 1.00 97.81 187 GLU A C 1
ATOM 1496 O O . GLU A 1 187 ? 35.938 13.889 -58.320 1.00 97.81 187 GLU A O 1
ATOM 1501 N N . THR A 1 188 ? 36.310 12.414 -56.675 1.00 98.12 188 THR A N 1
ATOM 1502 C CA . THR A 1 188 ? 37.747 12.285 -56.952 1.00 98.12 188 THR A CA 1
ATOM 1503 C C . THR A 1 188 ? 37.984 11.663 -58.328 1.00 98.12 188 THR A C 1
ATOM 1505 O O . THR A 1 188 ? 38.809 12.157 -59.091 1.00 98.12 188 THR A O 1
ATOM 1508 N N . ALA A 1 189 ? 37.233 10.617 -58.692 1.00 98.31 189 ALA A N 1
ATOM 1509 C CA . ALA A 1 189 ? 37.330 10.010 -60.018 1.00 98.31 189 ALA A CA 1
ATOM 1510 C C . ALA A 1 189 ? 36.958 11.001 -61.137 1.00 98.31 189 ALA A C 1
ATOM 1512 O O . ALA A 1 189 ? 37.639 11.042 -62.163 1.00 98.31 189 ALA A O 1
ATOM 1513 N N . LEU A 1 190 ? 35.920 11.821 -60.933 1.00 97.56 190 LEU A N 1
ATOM 1514 C CA . LEU A 1 190 ? 35.520 12.870 -61.875 1.00 97.56 190 LEU A CA 1
ATOM 1515 C C . LEU A 1 190 ? 36.596 13.952 -62.012 1.00 97.56 190 LEU A C 1
ATOM 1517 O O . LEU A 1 190 ? 36.991 14.252 -63.136 1.00 97.56 190 LEU A O 1
ATOM 1521 N N . LYS A 1 191 ? 37.133 14.465 -60.897 1.00 97.88 191 LYS A N 1
ATOM 1522 C CA . LYS A 1 191 ? 38.234 15.446 -60.900 1.00 97.88 191 LYS A CA 1
ATOM 1523 C C . LYS A 1 191 ? 39.454 14.922 -61.653 1.00 97.88 191 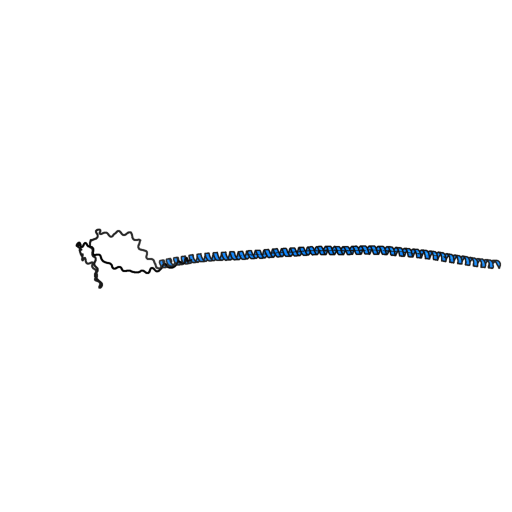LYS A C 1
ATOM 1525 O O . LYS A 1 191 ? 39.937 15.587 -62.562 1.00 97.88 191 LYS A O 1
ATOM 1530 N N . ASN A 1 192 ? 39.881 13.693 -61.363 1.00 97.69 192 ASN A N 1
ATOM 1531 C CA . ASN A 1 192 ? 41.014 13.071 -62.052 1.00 97.69 192 ASN A CA 1
ATOM 1532 C C . ASN A 1 192 ? 40.765 12.948 -63.565 1.00 97.69 192 ASN A C 1
ATOM 1534 O O . ASN A 1 192 ? 41.666 13.172 -64.371 1.00 97.69 192 ASN A O 1
ATOM 1538 N N . ARG A 1 193 ? 39.538 12.598 -63.973 1.00 97.44 193 ARG A N 1
ATOM 1539 C CA . ARG A 1 193 ? 39.161 12.512 -65.389 1.00 97.44 193 ARG A CA 1
ATOM 1540 C C . ARG A 1 193 ? 39.174 13.885 -66.065 1.00 97.44 193 ARG A C 1
ATOM 1542 O O . ARG A 1 193 ? 39.662 14.004 -67.186 1.00 97.44 193 ARG A O 1
ATOM 1549 N N . GLU A 1 194 ? 38.656 14.914 -65.403 1.00 97.50 194 GLU A N 1
ATOM 1550 C CA . GLU A 1 194 ? 38.715 16.291 -65.899 1.00 97.50 194 GLU A CA 1
ATOM 1551 C C . GLU A 1 194 ? 40.153 16.776 -66.055 1.00 97.50 194 GLU A C 1
ATOM 1553 O O . GLU A 1 194 ? 40.485 17.370 -67.076 1.00 97.50 194 GLU A O 1
ATOM 1558 N N . GLU A 1 195 ? 41.017 16.501 -65.080 1.00 97.44 195 GLU A N 1
ATOM 1559 C CA . GLU A 1 195 ? 42.439 16.841 -65.140 1.00 97.44 195 GLU A CA 1
ATOM 1560 C C . GLU A 1 195 ? 43.138 16.137 -66.307 1.00 97.44 195 GLU A C 1
ATOM 1562 O O . GLU A 1 195 ? 43.890 16.774 -67.045 1.00 97.44 195 GLU A O 1
ATOM 1567 N N . GLN A 1 196 ? 42.837 14.856 -66.546 1.00 97.56 196 GLN A N 1
ATOM 1568 C CA . GLN A 1 196 ? 43.348 14.131 -67.712 1.00 97.56 196 GLN A CA 1
ATOM 1569 C C . GLN A 1 196 ? 42.904 14.770 -69.033 1.00 97.56 196 GLN A C 1
ATOM 1571 O O . GLN A 1 196 ? 43.727 14.941 -69.935 1.00 97.56 196 GLN A O 1
ATOM 1576 N N . TYR A 1 197 ? 41.628 15.152 -69.158 1.00 97.50 197 TYR A N 1
ATOM 1577 C CA . TYR A 1 197 ? 41.145 15.839 -70.357 1.00 97.50 197 TYR A CA 1
ATOM 1578 C C . TYR A 1 197 ? 41.767 17.225 -70.521 1.00 97.50 197 TYR A C 1
ATOM 1580 O O . TYR A 1 197 ? 42.156 17.568 -71.636 1.00 97.50 197 TYR A O 1
ATOM 1588 N N . ARG A 1 198 ? 41.919 17.998 -69.440 1.00 97.62 198 ARG A N 1
ATOM 1589 C CA . ARG A 1 198 ? 42.595 19.304 -69.476 1.00 97.62 198 ARG A CA 1
ATOM 1590 C C . ARG A 1 198 ? 44.047 19.162 -69.924 1.00 97.62 198 ARG A C 1
ATOM 1592 O O . ARG A 1 198 ? 44.460 19.862 -70.840 1.00 97.62 198 ARG A O 1
ATOM 1599 N N . ALA A 1 199 ? 44.791 18.213 -69.358 1.00 97.12 199 ALA A N 1
ATOM 1600 C CA . ALA A 1 199 ? 46.173 17.952 -69.752 1.00 97.12 199 ALA A CA 1
ATOM 1601 C C . ALA A 1 199 ? 46.285 17.522 -71.227 1.00 97.12 199 ALA A C 1
ATOM 1603 O O . ALA A 1 199 ? 47.226 17.907 -71.921 1.00 97.12 199 ALA A O 1
ATOM 1604 N N . LEU A 1 200 ? 45.325 16.738 -71.733 1.00 97.25 200 LEU A N 1
ATOM 1605 C CA . LEU A 1 200 ? 45.266 16.383 -73.153 1.00 97.25 200 LEU A CA 1
ATOM 1606 C C . LEU A 1 200 ? 44.991 17.611 -74.033 1.00 97.25 200 LEU A C 1
ATOM 1608 O O . LEU A 1 200 ? 45.675 17.798 -75.037 1.00 97.25 200 LEU A O 1
ATOM 1612 N N . GLN A 1 201 ? 44.022 18.448 -73.656 1.00 95.94 201 GLN A N 1
ATOM 1613 C CA . GLN A 1 201 ? 43.704 19.690 -74.366 1.00 95.94 201 GLN A CA 1
ATOM 1614 C C . GLN A 1 201 ? 44.901 20.646 -74.399 1.00 95.94 201 GLN A C 1
ATOM 1616 O O . GLN A 1 201 ? 45.200 21.206 -75.447 1.00 95.94 201 GLN A O 1
ATOM 1621 N N . GLU A 1 202 ? 45.627 20.783 -73.291 1.00 97.00 202 GLU A N 1
ATOM 1622 C CA . GLU A 1 202 ? 46.815 21.633 -73.202 1.00 97.00 202 GLU A CA 1
ATOM 1623 C C . GLU A 1 202 ? 47.945 21.131 -74.113 1.00 97.00 202 GLU A C 1
ATOM 1625 O O . GLU A 1 202 ? 48.551 21.917 -74.839 1.00 97.00 202 GLU A O 1
ATOM 1630 N N . ARG A 1 203 ? 48.173 19.810 -74.175 1.00 97.00 203 ARG A N 1
ATOM 1631 C CA . ARG A 1 203 ? 49.128 19.209 -75.128 1.00 97.00 203 ARG A CA 1
ATOM 1632 C C . ARG A 1 203 ? 48.743 19.467 -76.584 1.00 97.00 203 ARG A C 1
ATOM 1634 O O . ARG A 1 203 ? 49.627 19.700 -77.405 1.00 97.00 203 ARG A O 1
ATOM 1641 N N . LEU A 1 204 ? 47.450 19.407 -76.908 1.00 96.44 204 LEU A N 1
ATOM 1642 C CA . LEU A 1 204 ? 46.957 19.712 -78.253 1.00 96.44 204 LEU A CA 1
ATOM 1643 C C . LEU A 1 204 ? 47.172 21.192 -78.599 1.00 9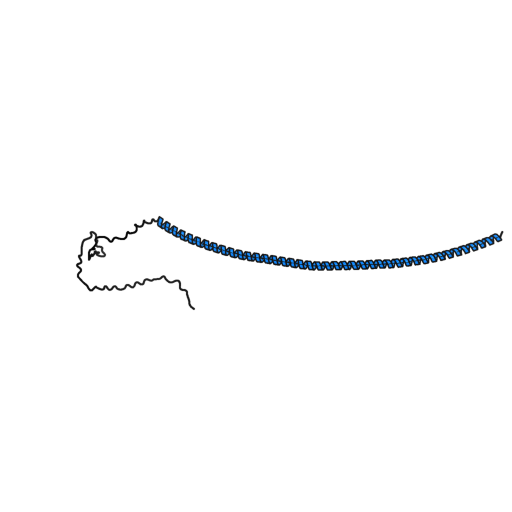6.44 204 LEU A C 1
ATOM 1645 O O . LEU A 1 204 ? 47.725 21.483 -79.655 1.00 96.44 204 LEU A O 1
ATOM 1649 N N . GLN A 1 205 ? 46.834 22.109 -77.689 1.00 95.56 205 GLN A N 1
ATOM 1650 C CA . GLN A 1 205 ? 47.063 23.547 -77.872 1.00 95.56 205 GLN A CA 1
ATOM 1651 C C . GLN A 1 205 ? 48.551 23.886 -78.019 1.00 95.56 205 GLN A C 1
ATOM 1653 O O . GLN A 1 205 ? 48.927 24.700 -78.856 1.00 95.56 205 GLN A O 1
ATOM 1658 N N . GLU A 1 206 ? 49.418 23.252 -77.232 1.00 96.38 206 GLU A N 1
ATOM 1659 C CA . GLU A 1 206 ? 50.869 23.413 -77.342 1.00 96.38 206 GLU A CA 1
ATOM 1660 C C . GLU A 1 206 ? 51.389 22.930 -78.705 1.00 96.38 206 GLU A C 1
ATOM 1662 O O . GLU A 1 206 ? 52.229 23.581 -79.328 1.00 96.38 206 GLU A O 1
ATOM 1667 N N . HIS A 1 207 ? 50.861 21.814 -79.213 1.00 96.38 207 HIS A N 1
ATOM 1668 C CA . HIS A 1 207 ? 51.197 21.330 -80.549 1.00 96.38 207 HIS A CA 1
ATOM 1669 C C . HIS A 1 207 ? 50.745 22.310 -81.643 1.00 96.38 207 HIS A C 1
ATOM 1671 O O . HIS A 1 207 ? 51.499 22.574 -82.579 1.00 96.38 207 HIS A O 1
ATOM 1677 N N . GLU A 1 208 ? 49.550 22.892 -81.517 1.00 95.19 208 GLU A N 1
ATOM 1678 C CA . GLU A 1 208 ? 49.070 23.947 -82.417 1.00 95.19 208 GLU A CA 1
ATOM 1679 C C . GLU A 1 208 ? 49.979 25.182 -82.385 1.00 95.19 208 GLU A C 1
ATOM 1681 O O . GLU A 1 208 ? 50.416 25.636 -83.445 1.00 95.19 208 GLU A O 1
ATOM 1686 N N . ARG A 1 209 ? 50.360 25.665 -81.192 1.00 95.50 209 ARG A N 1
ATOM 1687 C CA . ARG A 1 209 ? 51.303 26.788 -81.035 1.00 95.50 209 ARG A CA 1
ATOM 1688 C C . ARG A 1 209 ? 52.632 26.517 -81.732 1.00 95.50 209 ARG A C 1
ATOM 1690 O O . ARG A 1 209 ? 53.105 27.360 -82.489 1.00 95.50 209 ARG A O 1
ATOM 1697 N N . ARG A 1 210 ? 53.207 25.324 -81.556 1.00 94.69 210 ARG A N 1
ATOM 1698 C CA . ARG A 1 210 ? 54.460 24.937 -82.230 1.00 94.69 210 ARG A CA 1
ATOM 1699 C C . ARG A 1 210 ? 54.316 24.885 -83.748 1.00 94.69 210 ARG A C 1
ATOM 1701 O O . ARG A 1 210 ? 55.222 25.317 -84.455 1.00 94.69 210 ARG A O 1
ATOM 1708 N N . ILE A 1 211 ? 53.194 24.380 -84.269 1.00 94.25 211 ILE A N 1
ATOM 1709 C CA . ILE A 1 211 ? 52.920 24.415 -85.715 1.00 94.25 211 ILE A CA 1
ATOM 1710 C C . ILE A 1 211 ? 52.892 25.864 -86.211 1.00 94.25 211 ILE A C 1
ATOM 1712 O O . ILE A 1 211 ? 53.479 26.163 -87.253 1.00 94.25 211 ILE A O 1
ATOM 1716 N N . GLU A 1 212 ? 52.216 26.763 -85.495 1.00 92.88 212 GLU A N 1
ATOM 1717 C CA . GLU A 1 212 ? 52.167 28.185 -85.844 1.00 92.88 212 GLU A CA 1
ATOM 1718 C C . GLU A 1 212 ? 53.548 28.840 -85.811 1.00 92.88 212 GLU A C 1
ATOM 1720 O O . GLU A 1 212 ? 53.896 29.559 -86.746 1.00 92.88 212 GLU A O 1
ATOM 1725 N N . GLU A 1 213 ? 54.357 28.565 -84.788 1.00 92.25 213 GLU A N 1
ATOM 1726 C CA . GLU A 1 213 ? 55.738 29.048 -84.693 1.00 92.25 213 GLU A CA 1
ATOM 1727 C C . GLU A 1 213 ? 56.590 28.564 -85.867 1.00 92.25 213 GLU A C 1
ATOM 1729 O O . GLU A 1 213 ? 57.257 29.368 -86.514 1.00 92.25 213 GLU A O 1
ATOM 1734 N N . VAL A 1 214 ? 56.524 27.274 -86.211 1.00 93.38 214 VAL A N 1
ATOM 1735 C CA . VAL A 1 214 ? 57.240 26.723 -87.373 1.00 93.38 214 VAL A CA 1
ATOM 1736 C C . VAL A 1 214 ? 56.769 27.382 -88.673 1.00 93.38 214 VAL A C 1
ATOM 1738 O O . VAL A 1 214 ? 57.598 27.725 -89.517 1.00 93.38 214 VAL A O 1
ATOM 1741 N N . ARG A 1 215 ? 55.458 27.609 -88.842 1.00 90.88 215 ARG A N 1
ATOM 1742 C CA . ARG A 1 215 ? 54.907 28.331 -90.005 1.00 90.88 215 ARG A CA 1
ATOM 1743 C C . ARG A 1 215 ? 55.428 29.768 -90.079 1.00 90.88 215 ARG A C 1
ATOM 1745 O O . ARG A 1 215 ? 55.842 30.186 -91.157 1.00 90.88 215 ARG A O 1
ATOM 1752 N N . ARG A 1 216 ? 55.446 30.499 -88.959 1.00 89.94 216 ARG A N 1
ATOM 1753 C CA . ARG A 1 216 ? 55.998 31.864 -88.879 1.00 89.94 216 ARG A CA 1
ATOM 1754 C C . ARG A 1 216 ? 57.493 31.881 -89.192 1.00 89.94 216 ARG A C 1
ATOM 1756 O O . ARG A 1 216 ? 57.931 32.685 -90.003 1.00 89.94 216 ARG A O 1
ATOM 1763 N N . ASN A 1 217 ? 58.266 30.958 -88.622 1.00 90.94 217 ASN A N 1
ATOM 1764 C CA . ASN A 1 217 ? 59.701 30.846 -88.885 1.00 90.94 217 ASN A CA 1
ATOM 1765 C C . ASN A 1 217 ? 59.981 30.573 -90.366 1.00 90.94 217 ASN A C 1
ATOM 1767 O O . ASN A 1 217 ? 60.860 31.203 -90.946 1.00 90.94 217 ASN A O 1
ATOM 1771 N N . LYS A 1 218 ? 59.197 29.693 -91.002 1.00 90.00 218 LYS A N 1
ATOM 1772 C CA . LYS A 1 218 ? 59.278 29.455 -92.448 1.00 90.00 218 LYS A CA 1
ATOM 1773 C C . LYS A 1 218 ? 59.001 30.731 -93.254 1.00 90.00 218 LYS A C 1
ATOM 1775 O O . LYS A 1 218 ? 59.791 31.052 -94.134 1.00 90.00 218 LYS A O 1
ATOM 1780 N N . GLN A 1 219 ? 57.934 31.468 -92.932 1.00 85.94 219 GLN A N 1
ATOM 1781 C CA . GLN A 1 219 ? 57.615 32.742 -93.595 1.00 85.94 219 GLN A CA 1
ATOM 1782 C C . GLN A 1 219 ? 58.740 33.775 -93.436 1.00 85.94 219 GLN A C 1
ATOM 1784 O O . GLN A 1 219 ? 59.091 34.451 -94.398 1.00 85.94 219 GLN A O 1
ATOM 1789 N N . ASN A 1 220 ? 59.338 33.873 -92.247 1.00 85.25 220 ASN A N 1
ATOM 1790 C CA . ASN A 1 220 ? 60.443 34.796 -91.985 1.00 85.25 220 ASN A CA 1
ATOM 1791 C C . ASN A 1 220 ? 61.704 34.434 -92.790 1.00 85.25 220 ASN A C 1
ATOM 1793 O O . ASN A 1 220 ? 62.342 35.325 -93.344 1.00 85.25 220 ASN A O 1
ATOM 1797 N N . ILE A 1 221 ? 62.044 33.142 -92.898 1.00 81.56 221 ILE A N 1
ATOM 1798 C CA . ILE A 1 221 ? 63.162 32.665 -93.732 1.00 81.56 221 ILE A CA 1
ATOM 1799 C C . ILE A 1 221 ? 62.898 32.980 -95.210 1.00 81.56 221 ILE A C 1
ATOM 1801 O O . ILE A 1 221 ? 63.780 33.486 -95.897 1.00 81.56 221 ILE A O 1
ATOM 1805 N N . GLU A 1 222 ? 61.683 32.723 -95.701 1.00 77.81 222 GLU A N 1
ATOM 1806 C CA . GLU A 1 222 ? 61.292 33.053 -97.077 1.00 77.81 222 GLU A CA 1
ATOM 1807 C C . GLU A 1 222 ? 61.418 34.563 -97.354 1.00 77.81 222 GLU A C 1
ATOM 1809 O O . GLU A 1 222 ? 61.923 34.952 -98.405 1.00 77.81 222 GLU A O 1
ATOM 1814 N N . GLN A 1 223 ? 61.045 35.422 -96.401 1.00 74.31 223 GLN A N 1
ATOM 1815 C CA . GLN A 1 223 ? 61.220 36.876 -96.508 1.00 74.31 223 GLN A CA 1
ATOM 1816 C C . GLN A 1 223 ? 62.697 37.307 -96.472 1.00 74.31 223 GLN A C 1
ATOM 1818 O O . GLN A 1 223 ? 63.083 38.186 -97.241 1.00 74.31 223 GLN A O 1
ATOM 1823 N N . GLN A 1 224 ? 63.535 36.676 -95.639 1.00 69.62 224 GLN A N 1
ATOM 1824 C CA . GLN A 1 224 ? 64.979 36.942 -95.593 1.00 69.62 224 GLN A CA 1
ATOM 1825 C C . GLN A 1 224 ? 65.682 36.563 -96.901 1.00 69.62 224 GLN A C 1
ATOM 1827 O O . GLN A 1 224 ? 66.428 37.378 -97.440 1.00 69.62 224 GLN A O 1
ATOM 1832 N N . VAL A 1 225 ? 65.389 35.387 -97.465 1.00 69.25 225 VAL A N 1
ATOM 1833 C CA . VAL A 1 225 ? 65.963 34.935 -98.747 1.00 69.25 225 VAL A CA 1
ATOM 1834 C C . VAL A 1 225 ? 65.553 35.857 -99.902 1.00 69.25 225 VAL A C 1
ATOM 1836 O O . VAL A 1 225 ? 66.363 36.144 -100.781 1.00 69.25 225 VAL A O 1
ATOM 1839 N N . VAL A 1 226 ? 64.320 36.378 -99.892 1.00 61.47 226 VAL A N 1
ATOM 1840 C CA . VAL A 1 226 ? 63.872 37.381 -100.875 1.00 61.47 226 VAL A CA 1
ATOM 1841 C C . VAL A 1 226 ? 64.603 38.720 -100.695 1.00 61.47 226 VAL A C 1
ATOM 1843 O O . VAL A 1 226 ? 64.909 39.367 -101.692 1.00 61.47 226 VAL A O 1
ATOM 1846 N N . SER A 1 227 ? 64.931 39.120 -99.461 1.00 58.12 227 SER A N 1
ATOM 1847 C CA . SER A 1 227 ? 65.673 40.361 -99.186 1.00 58.12 227 SER A CA 1
ATOM 1848 C C . SER A 1 227 ? 67.184 40.275 -99.458 1.00 58.12 227 SER A C 1
ATOM 1850 O O . SER A 1 227 ? 67.771 41.260 -99.895 1.00 58.12 227 SER A O 1
ATOM 1852 N N . GLU A 1 228 ? 67.813 39.111 -99.263 1.00 56.59 228 GLU A N 1
ATOM 1853 C CA . GLU A 1 228 ? 69.241 38.886 -99.553 1.00 56.59 228 GLU A CA 1
ATOM 1854 C C . GLU A 1 228 ? 69.507 38.637 -101.048 1.00 56.59 228 GLU A C 1
ATOM 1856 O O . GLU A 1 228 ? 70.595 38.924 -101.532 1.00 56.59 228 GLU A O 1
ATOM 1861 N N . GLY A 1 229 ? 68.510 38.168 -101.808 1.00 53.69 229 GLY A N 1
ATOM 1862 C CA . GLY A 1 229 ? 68.580 38.046 -103.271 1.00 53.69 229 GLY A CA 1
ATOM 1863 C C . GLY A 1 229 ? 68.348 39.353 -104.048 1.00 53.69 229 GLY A C 1
ATOM 1864 O O . GLY A 1 229 ? 68.306 39.319 -105.278 1.00 53.69 229 GLY A O 1
ATOM 1865 N N . GLN A 1 230 ? 68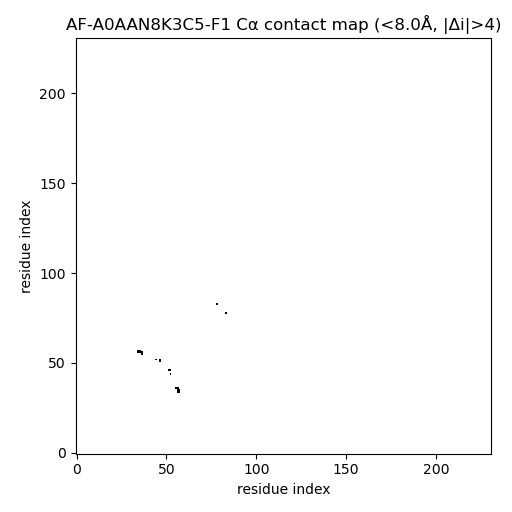.151 40.483 -103.357 1.00 47.81 230 GLN A N 1
ATOM 1866 C CA . GLN A 1 230 ? 67.926 41.815 -103.943 1.00 47.81 230 GLN A CA 1
ATOM 1867 C C . GLN A 1 230 ? 68.994 42.861 -103.550 1.00 47.81 230 GLN A C 1
ATOM 1869 O O . GLN A 1 230 ? 68.809 44.043 -103.846 1.00 47.81 230 GLN A O 1
ATOM 1874 N N . ALA A 1 231 ? 70.100 42.440 -102.925 1.00 45.19 231 ALA A N 1
ATOM 1875 C CA . ALA A 1 231 ? 71.315 43.241 -102.720 1.00 45.19 231 ALA A CA 1
ATOM 1876 C C . ALA A 1 231 ? 72.419 42.801 -103.694 1.00 45.19 231 ALA A C 1
ATOM 1878 O O . ALA A 1 231 ? 73.172 43.687 -104.156 1.00 45.19 231 ALA A O 1
#

InterPro domains:
  IPR000956 Stathmin family [PF00836] (47-172)
  IPR000956 Stathmin family [PR00345] (42-60)
  IPR000956 Stathmin family [PR00345] (71-99)
  IPR000956 Stathmin family [PR00345] (100-123)
  IPR000956 Stathmin family [PR00345] (124-147)
  IPR000956 Stathmin family [PR00345] (148-172)
  IPR000956 Stathmin family [PS51663] (37-179)
  IPR000956 Stathmin family [PTHR10104] (46-173)
  IPR036002 Stathmin superfamily [SSF101494] (50-172)
  IPR036002 Stathmin superfamily [SSF101494] (163-219)

pLDDT: mean 82.27, std 19.78, range [40.66, 98.62]

Radius of gyration: 82.52 Å; Cα contacts (8 Å, |Δi|>4): 10; chains: 1; bounding box: 145×86×217 Å

Organism: Patella caerulea (NCBI:txid87958)

Solvent-accessible surface area (backbone atoms only — not comparable to full-atom values): 14284 Å² total; per-residue (Å²): 133,84,88,84,92,85,87,87,85,90,85,78,88,77,82,78,81,79,82,72,85,81,77,82,77,80,72,93,75,84,68,90,73,84,66,65,81,74,84,70,77,59,91,78,78,70,84,45,102,90,56,87,86,79,86,85,63,80,66,79,75,94,61,94,66,77,79,86,67,74,85,69,76,77,81,75,76,81,77,47,71,68,58,54,53,50,54,51,51,55,52,50,52,51,53,50,50,54,50,50,52,50,52,50,51,53,50,52,53,51,51,51,54,50,50,52,52,52,50,56,52,47,54,54,47,51,52,51,52,52,51,51,52,52,50,51,52,53,54,51,53,51,51,52,54,52,49,50,55,50,48,55,51,51,48,55,53,48,54,50,52,51,50,52,52,51,54,51,51,52,51,50,51,54,49,50,57,49,49,50,54,51,50,53,51,51,53,49,54,49,52,55,50,52,50,51,51,50,54,50,52,50,54,51,52,52,52,51,52,51,52,51,50,52,52,51,54,50,53,51,50,56,52,47,54,58,56,65,75,72,113

Mean predicted aligned error: 18.27 Å

Secondary structure (DSSP, 8-state):
-------S-------------------S--------------TT---BTTB------SS--S--SPP----PPP------HHHHHHHHHHHHHHHHHHHHHHHHHHHHHHHHHHHHHHHHHHHHHHHHHHHHHHHHHHHHHHHHHHHHHHHHHHHHHHHHHHHHHHHHHHHHHHHHHHHHHHHHHHHHHHHHHHHHHHHHHHHHHHHHHHHHHHHHHHHHHHHHHHHHTT-

Foldseek 3Di:
DDDDDDPDDDDDPPDDDDPDDDDDDDDPDPDDQPFDPPPPDPPDQDDDPVDHDDDGDSDPDPDPDDPPDPPDPPDDDPQDPVNVVVVVVVVVVVVVVVVVVVVVVVVVVVVVVVVVVVVVVVVVVVVVVVVVVVVVVVVVVVVVVVVVVVVVVVVVVVVVVVVVVVVVVVVVVVVVVVVVVVVVVVVVVVVVVVVVVVVVVVVVVVVVVVVVVVVVVVVVVVVVVVVVVVD

Sequence (231 aa):
MSQVCNWLSVFLCLRESTKKPIYHKVHPNRGAFDAVILWKGKEGAKEKVGGLAYEVILKPATVNEAPLRPVTPPKEKVISEADILNKLKKAEERRLSLEAQRLEQLAKERAKAQEIVAKAQEESKIFSEETEKKLRKAMEANKENRETQINALRERLREHATHIQEVCKASESMNRASEEKIITKMETALKNREEQYRALQERLQEHERRIEEVRRNKQNIEQQVVSEGQA